Protein AF-A0A925YIJ4-F1 (afdb_monomer_lite)

Secondary structure (DSSP, 8-state):
--------------------------------------------S--SS--HHHHHHHHHHS-TTS-HHHHHHHHHHHHHHTT--HHHHHHHHHHHHHHHHHHHHHHHHHHHHHHHHHHHHHHHHHHHHHHHHHHHHHHHHHHHHHHHHHHHHHHHHHHTTS------PPPPPPPP-PPPPPPPP-

pLDDT: mean 78.48, std 19.11, range [41.56, 98.81]

Sequence (186 aa):
MSFFTKKQDPKQHSAETETQDEALALDVEDGVITQGGDGDGGGSGFRRGYGIEDAIRLMRSLPTDQNIDLIVRVVRVTLGSVNVRIEDIIEDANRRQKAIQDNIAALHGSVADLEAELEARRREISEQEADFKETTSVKERLLLAEKSANMNAGYRAQNHAGASDLSQPPPPPPSSRALPKPSPRE

Structure (mmCIF, N/CA/C/O backbone):
data_AF-A0A925YIJ4-F1
#
_entry.id   AF-A0A925YIJ4-F1
#
loop_
_atom_site.group_PDB
_atom_site.id
_atom_site.type_symbol
_atom_site.label_atom_id
_atom_site.label_alt_id
_atom_site.label_comp_id
_atom_site.label_asym_id
_atom_site.label_entity_id
_atom_site.label_seq_id
_atom_site.pdbx_PDB_ins_code
_atom_site.Cartn_x
_atom_site.Cartn_y
_atom_site.Cartn_z
_atom_site.occupancy
_atom_site.B_iso_or_equiv
_atom_site.auth_seq_id
_atom_site.auth_comp_id
_atom_site.auth_asym_id
_atom_site.auth_atom_id
_atom_site.pdbx_PDB_model_num
ATOM 1 N N . MET A 1 1 ? -23.706 59.288 10.211 1.00 50.00 1 MET A N 1
ATOM 2 C CA . MET A 1 1 ? -23.754 57.924 9.642 1.00 50.00 1 MET A CA 1
ATOM 3 C C . MET A 1 1 ? -22.409 57.284 9.949 1.00 50.00 1 MET A C 1
ATOM 5 O O . MET A 1 1 ? -21.433 57.598 9.294 1.00 50.00 1 MET A O 1
ATOM 9 N N . SER A 1 2 ? -22.241 56.788 11.171 1.00 50.25 2 SER A N 1
ATOM 10 C CA . SER A 1 2 ? -22.494 55.390 11.567 1.00 50.25 2 SER A CA 1
ATOM 11 C C . SER A 1 2 ? -21.463 54.435 10.962 1.00 50.25 2 SER A C 1
ATOM 13 O O . SER A 1 2 ? -21.508 54.184 9.768 1.00 50.25 2 SER A O 1
ATOM 15 N N . PHE A 1 3 ? -20.375 54.150 11.689 1.00 51.97 3 PHE A N 1
ATOM 16 C CA . PHE A 1 3 ? -20.196 53.069 12.687 1.00 51.97 3 PHE A CA 1
ATOM 17 C C . PHE A 1 3 ? -20.010 51.696 12.020 1.00 51.97 3 PHE A C 1
ATOM 19 O O . PHE A 1 3 ? -20.973 51.156 11.498 1.00 51.97 3 PHE A O 1
ATOM 26 N N . PHE A 1 4 ? -18.795 51.131 12.064 1.00 60.94 4 PHE A N 1
ATOM 27 C CA . PHE A 1 4 ? -18.433 49.941 12.864 1.00 60.94 4 PHE A CA 1
ATOM 28 C C . PHE A 1 4 ? -17.103 49.343 12.365 1.00 60.94 4 PHE A C 1
ATOM 30 O O . PHE A 1 4 ? -17.046 48.614 11.379 1.00 60.94 4 PHE A O 1
ATOM 37 N N . THR A 1 5 ? -16.013 49.620 13.079 1.00 66.69 5 THR A N 1
ATOM 38 C CA . THR A 1 5 ? -14.767 48.848 13.002 1.00 66.69 5 THR A CA 1
ATOM 39 C C . THR A 1 5 ? -14.962 47.540 13.769 1.00 66.69 5 THR A C 1
ATOM 41 O O . THR A 1 5 ? -15.044 47.556 15.000 1.00 66.69 5 THR A O 1
ATOM 44 N N . LYS A 1 6 ? -15.064 46.405 13.069 1.00 68.50 6 LYS A N 1
ATOM 45 C CA . LYS A 1 6 ? -15.162 45.081 13.698 1.00 68.50 6 LYS A CA 1
ATOM 46 C C . LYS A 1 6 ? -13.765 44.583 14.074 1.00 68.50 6 LYS A C 1
ATOM 48 O O . LYS A 1 6 ? -13.024 44.065 13.248 1.00 68.50 6 LYS A O 1
ATOM 53 N N . LYS A 1 7 ? -13.430 44.805 15.345 1.00 63.50 7 LYS A N 1
ATOM 54 C CA . LYS A 1 7 ? -12.328 44.192 16.092 1.00 63.50 7 LYS A CA 1
ATOM 55 C C . LYS A 1 7 ? -12.584 42.682 16.161 1.00 63.50 7 LYS A C 1
ATOM 57 O O . LYS A 1 7 ? -13.677 42.272 16.548 1.00 63.50 7 LYS A O 1
ATOM 62 N N . GLN A 1 8 ? -11.615 41.879 15.745 1.00 67.44 8 GLN A N 1
ATOM 63 C CA . GLN A 1 8 ? -11.652 40.427 15.872 1.00 67.44 8 GLN A CA 1
ATOM 64 C C . GLN A 1 8 ? -10.614 40.047 16.929 1.00 67.44 8 GLN A C 1
ATOM 66 O O . GLN A 1 8 ? -9.415 40.160 16.691 1.00 67.44 8 GLN A O 1
ATOM 71 N N . ASP A 1 9 ? -11.091 39.686 18.118 1.00 66.62 9 ASP A N 1
ATOM 72 C CA . ASP A 1 9 ? -10.271 39.185 19.220 1.00 66.62 9 ASP A CA 1
ATOM 73 C C . ASP A 1 9 ? -9.855 37.726 18.949 1.00 66.62 9 ASP A C 1
ATOM 75 O O . ASP A 1 9 ? -10.731 36.877 18.747 1.00 66.62 9 ASP A O 1
ATOM 79 N N . PRO A 1 10 ? -8.559 37.372 18.986 1.00 64.25 10 PRO A N 1
ATOM 80 C CA . PRO A 1 10 ? -8.146 35.990 19.169 1.00 64.25 10 PRO A CA 1
ATOM 81 C C . PRO A 1 10 ? -8.246 35.647 20.659 1.00 64.25 10 PRO A C 1
ATOM 83 O O . PRO A 1 10 ? -7.427 36.074 21.473 1.00 64.25 10 PRO A O 1
ATOM 86 N N . LYS A 1 11 ? -9.272 34.868 21.022 1.00 62.75 11 LYS A N 1
ATOM 87 C CA . LYS A 1 11 ? -9.342 34.202 22.326 1.00 62.75 11 LYS A CA 1
ATOM 88 C C . LYS A 1 11 ? -8.121 33.302 22.489 1.00 62.75 11 LYS A C 1
ATOM 90 O O . LYS A 1 11 ? -8.027 32.238 21.884 1.00 62.75 11 LYS A O 1
ATOM 95 N N . GLN A 1 12 ? -7.218 33.758 23.341 1.00 59.12 12 GLN A N 1
ATOM 96 C CA . GLN A 1 12 ? -6.257 32.934 24.045 1.00 59.12 12 GLN A CA 1
ATOM 97 C C . GLN A 1 12 ? -7.031 31.971 24.953 1.00 59.12 12 GLN A C 1
ATOM 99 O O . GLN A 1 12 ? -7.766 32.409 25.835 1.00 59.12 12 GLN A O 1
ATOM 104 N N . HIS A 1 13 ? -6.867 30.672 24.727 1.00 58.66 13 HIS A N 1
ATOM 105 C CA . HIS A 1 13 ? -7.116 29.645 25.732 1.00 58.66 13 HIS A CA 1
ATOM 106 C C . HIS A 1 13 ? -5.767 28.993 26.053 1.00 58.66 13 HIS A C 1
ATOM 108 O O . HIS A 1 13 ? -5.358 28.016 25.436 1.00 58.66 13 HIS A O 1
ATOM 114 N N . SER A 1 14 ? -5.060 29.618 26.995 1.00 54.38 14 SER A N 1
ATOM 115 C CA . SER A 1 14 ? -4.308 28.944 28.063 1.00 54.38 14 SER A CA 1
ATOM 116 C C . SER A 1 14 ? -5.249 27.946 28.768 1.00 54.38 14 SER A C 1
ATOM 118 O O . SER A 1 14 ? -6.453 28.194 28.794 1.00 54.38 14 SER A O 1
ATOM 120 N N . ALA A 1 15 ? -4.867 26.862 29.424 1.00 53.59 15 ALA A N 1
ATOM 121 C CA . ALA A 1 15 ? -3.648 26.097 29.639 1.00 53.59 15 ALA A CA 1
ATOM 122 C C . ALA A 1 15 ? -4.112 24.814 30.385 1.00 53.59 15 ALA A C 1
ATOM 124 O O . ALA A 1 15 ? -5.250 24.762 30.849 1.00 53.59 15 ALA A O 1
ATOM 125 N N . GLU A 1 16 ? -3.209 23.840 30.519 1.00 48.44 16 GLU A N 1
ATOM 126 C CA . GLU A 1 16 ? -3.170 22.829 31.596 1.00 48.44 16 GLU A CA 1
ATOM 127 C C . GLU A 1 16 ? -4.187 21.672 31.594 1.00 48.44 16 GLU A C 1
ATOM 129 O O . GLU A 1 16 ? -5.353 21.825 31.930 1.00 48.44 16 GLU A O 1
ATOM 134 N N . THR A 1 17 ? -3.662 20.485 31.272 1.00 54.00 17 THR A N 1
ATOM 135 C CA . THR A 1 17 ? -3.524 19.295 32.152 1.00 54.00 17 THR A CA 1
ATOM 136 C C . THR A 1 17 ? -2.561 18.373 31.393 1.00 54.00 17 THR A C 1
ATOM 138 O O . THR A 1 17 ? -2.917 17.857 30.340 1.00 54.00 17 THR A O 1
ATOM 141 N N . GLU A 1 18 ? -1.258 18.331 31.669 1.00 53.62 18 GLU A N 1
ATOM 142 C CA . GLU A 1 18 ? -0.613 17.725 32.844 1.00 53.62 18 GLU A CA 1
ATOM 143 C C . GLU A 1 18 ? -1.332 16.462 33.335 1.00 53.62 18 GLU A C 1
ATOM 145 O O . GLU A 1 18 ? -2.201 16.488 34.201 1.00 53.62 18 GLU A O 1
ATOM 150 N N . THR A 1 19 ? -0.961 15.331 32.741 1.00 58.16 19 THR A N 1
ATOM 151 C CA . THR A 1 19 ? -0.931 14.037 33.424 1.00 58.16 19 THR A CA 1
ATOM 152 C C . THR A 1 19 ? 0.347 13.350 32.960 1.00 58.16 19 THR A C 1
ATOM 154 O O . THR A 1 19 ? 0.425 12.774 31.877 1.00 58.16 19 THR A O 1
ATOM 157 N N . GLN A 1 20 ? 1.395 13.585 33.749 1.00 56.50 20 GLN A N 1
ATOM 158 C CA . GLN A 1 20 ? 2.551 12.706 33.865 1.00 56.50 20 GLN A CA 1
ATOM 159 C C . GLN A 1 20 ? 2.099 11.377 34.488 1.00 56.50 20 GLN A C 1
ATOM 161 O O . GLN A 1 20 ? 1.052 11.321 35.127 1.00 56.50 20 GLN A O 1
ATOM 166 N N . ASP A 1 21 ? 2.934 10.356 34.306 1.00 56.53 21 ASP A N 1
ATOM 167 C CA . ASP A 1 21 ? 2.828 8.999 34.848 1.00 56.53 21 ASP A CA 1
ATOM 168 C C . ASP A 1 21 ? 1.901 8.027 34.107 1.00 56.53 21 ASP A C 1
ATOM 170 O O . ASP A 1 21 ? 0.819 7.683 34.564 1.00 56.53 21 ASP A O 1
ATOM 174 N N . GLU A 1 22 ? 2.427 7.444 33.026 1.00 57.16 22 GLU A N 1
ATOM 175 C CA . GLU A 1 22 ? 2.599 5.987 33.037 1.00 57.16 22 GLU A CA 1
ATOM 176 C C . GLU A 1 22 ? 3.827 5.594 32.205 1.00 57.16 22 GLU A C 1
ATOM 178 O O . GLU A 1 22 ? 3.799 5.457 30.981 1.00 57.16 22 GLU A O 1
ATOM 183 N N . ALA A 1 23 ? 4.953 5.453 32.902 1.00 55.06 23 ALA A N 1
ATOM 184 C CA . ALA A 1 23 ? 6.122 4.753 32.408 1.00 55.06 23 ALA A CA 1
ATOM 185 C C . ALA A 1 23 ? 5.791 3.256 32.296 1.00 55.06 23 ALA A C 1
ATOM 187 O O . ALA A 1 23 ? 6.122 2.469 33.180 1.00 55.06 23 ALA A O 1
ATOM 188 N N . LEU A 1 24 ? 5.145 2.855 31.201 1.00 53.69 24 LEU A N 1
ATOM 189 C CA . LEU A 1 24 ? 5.203 1.470 30.756 1.00 53.69 24 LEU A CA 1
ATOM 190 C C . LEU A 1 24 ? 6.523 1.285 30.018 1.00 53.69 24 LEU A C 1
ATOM 192 O O . LEU A 1 24 ? 6.665 1.584 28.832 1.00 53.69 24 LEU A O 1
ATOM 196 N N . ALA A 1 25 ? 7.503 0.811 30.783 1.00 53.06 25 ALA A N 1
ATOM 197 C CA . ALA A 1 25 ? 8.631 0.069 30.266 1.00 53.06 25 ALA A CA 1
ATOM 198 C C . ALA A 1 25 ? 8.087 -1.102 29.434 1.00 53.06 25 ALA A C 1
ATOM 200 O O . ALA A 1 25 ? 7.762 -2.166 29.953 1.00 53.06 25 ALA A O 1
ATOM 201 N N . LEU A 1 26 ? 7.940 -0.877 28.130 1.00 46.91 26 LEU A N 1
ATOM 202 C CA . LEU A 1 26 ? 7.958 -1.962 27.168 1.00 46.91 26 LEU A CA 1
ATOM 203 C C . LEU A 1 26 ? 9.409 -2.428 27.096 1.00 46.91 26 LEU A C 1
ATOM 205 O O . LEU A 1 26 ? 10.229 -1.845 26.385 1.00 46.91 26 LEU A O 1
ATOM 209 N N . ASP A 1 27 ? 9.698 -3.458 27.890 1.00 49.56 27 ASP A N 1
ATOM 210 C CA . ASP A 1 27 ? 10.687 -4.484 27.579 1.00 49.56 27 ASP A CA 1
ATOM 211 C C . ASP A 1 27 ? 10.431 -4.954 26.139 1.00 49.56 27 ASP A C 1
ATOM 213 O O . ASP A 1 27 ? 9.645 -5.864 25.868 1.00 49.56 27 ASP A O 1
ATOM 217 N N . VAL A 1 28 ? 11.051 -4.265 25.182 1.00 53.44 28 VAL A N 1
ATOM 218 C CA . VAL A 1 28 ? 11.272 -4.802 23.845 1.00 53.44 28 VAL A CA 1
ATOM 219 C C . VAL A 1 28 ? 12.434 -5.764 24.012 1.00 53.44 28 VAL A C 1
ATOM 221 O O . VAL A 1 28 ? 13.596 -5.396 23.849 1.00 53.44 28 VAL A O 1
ATOM 224 N N . GLU A 1 29 ? 12.091 -6.980 24.432 1.00 53.31 29 GLU A N 1
ATOM 225 C CA . GLU A 1 29 ? 13.008 -8.105 24.403 1.00 53.31 29 GLU A CA 1
ATOM 226 C C . GLU A 1 29 ? 13.611 -8.240 23.005 1.00 53.31 29 GLU A C 1
ATOM 228 O O . GLU A 1 29 ? 12.937 -8.066 21.984 1.00 53.31 29 GLU A O 1
ATOM 233 N N . ASP A 1 30 ? 14.904 -8.554 23.015 1.00 50.69 30 ASP A N 1
ATOM 234 C CA . ASP A 1 30 ? 15.768 -8.953 21.914 1.00 50.69 30 ASP A CA 1
ATOM 235 C C . ASP A 1 30 ? 15.090 -9.948 20.955 1.00 50.69 30 ASP A C 1
ATOM 237 O O . ASP A 1 30 ? 15.297 -11.163 20.977 1.00 50.69 30 ASP A O 1
ATOM 241 N N . GLY A 1 31 ? 14.293 -9.408 20.039 1.00 47.41 31 GLY A N 1
ATOM 242 C CA . GLY A 1 31 ? 13.840 -10.080 18.837 1.00 47.41 31 GLY A CA 1
ATOM 243 C C . GLY A 1 31 ? 14.948 -10.050 17.798 1.00 47.41 31 GLY A C 1
ATOM 244 O O . GLY A 1 31 ? 14.925 -9.240 16.874 1.00 47.41 31 GLY A O 1
ATOM 245 N N . VAL A 1 32 ? 15.918 -10.947 17.961 1.00 53.62 32 VAL A N 1
ATOM 246 C CA . VAL A 1 32 ? 16.852 -11.390 16.923 1.00 53.62 32 VAL A CA 1
ATOM 247 C C . VAL A 1 32 ? 16.075 -11.677 15.630 1.00 53.62 32 VAL A C 1
ATOM 249 O O . VAL A 1 32 ? 15.529 -12.759 15.435 1.00 53.62 32 VAL A O 1
ATOM 252 N N . ILE A 1 33 ? 16.047 -10.711 14.709 1.00 48.44 33 ILE A N 1
ATOM 253 C CA . ILE A 1 33 ? 15.816 -10.965 13.285 1.00 48.44 33 ILE A CA 1
ATOM 254 C C . ILE A 1 33 ? 17.196 -11.068 12.639 1.00 48.44 33 ILE A C 1
ATOM 256 O O . ILE A 1 33 ? 17.656 -10.196 11.907 1.00 48.44 33 ILE A O 1
ATOM 260 N N . THR A 1 34 ? 17.886 -12.170 12.928 1.00 54.91 34 THR A N 1
ATOM 261 C CA . THR A 1 34 ? 18.843 -12.731 11.975 1.00 54.91 34 THR A CA 1
ATOM 262 C C . THR A 1 34 ? 18.053 -13.558 10.970 1.00 54.91 34 THR A C 1
ATOM 264 O O . THR A 1 34 ? 17.894 -14.767 11.118 1.00 54.91 34 THR A O 1
ATOM 267 N N . GLN A 1 35 ? 17.554 -12.887 9.940 1.00 49.78 35 GLN A N 1
ATOM 268 C CA . GLN A 1 35 ? 17.251 -13.500 8.654 1.00 49.78 35 GLN A CA 1
ATOM 269 C C . GLN A 1 35 ? 17.791 -12.501 7.619 1.00 49.78 35 GLN A C 1
ATOM 271 O O . GLN A 1 35 ? 17.194 -11.468 7.361 1.00 49.78 35 GLN A O 1
ATOM 276 N N . GLY A 1 36 ? 19.024 -12.647 7.139 1.00 45.12 36 GLY A N 1
ATOM 277 C CA . GLY A 1 36 ? 19.468 -13.876 6.491 1.00 45.12 36 GLY A CA 1
ATOM 278 C C . GLY A 1 36 ? 18.740 -14.071 5.158 1.00 45.12 36 GLY A C 1
ATOM 279 O O . GLY A 1 36 ? 18.332 -15.178 4.842 1.00 45.12 36 GLY A O 1
ATOM 280 N N . GLY A 1 37 ? 18.501 -12.984 4.425 1.00 42.66 37 GLY A N 1
ATOM 281 C CA . GLY A 1 37 ? 18.521 -12.981 2.966 1.00 42.66 37 GLY A CA 1
ATOM 282 C C . GLY A 1 37 ? 19.503 -11.873 2.587 1.00 42.66 37 GLY A C 1
ATOM 283 O O . GLY A 1 37 ? 19.239 -10.717 2.877 1.00 42.66 37 GLY A O 1
ATOM 284 N N . ASP A 1 38 ? 20.668 -12.101 1.988 1.00 41.97 38 ASP A N 1
ATOM 285 C CA . ASP A 1 38 ? 20.957 -13.028 0.889 1.00 41.97 38 ASP A CA 1
ATOM 286 C C . ASP A 1 38 ? 19.837 -13.084 -0.167 1.00 41.97 38 ASP A C 1
ATOM 288 O O . ASP A 1 38 ? 19.688 -14.057 -0.892 1.00 41.97 38 ASP A O 1
ATOM 292 N N . GLY A 1 39 ? 19.051 -12.009 -0.287 1.00 45.12 39 GLY A N 1
ATOM 293 C CA . GLY A 1 39 ? 18.659 -11.546 -1.608 1.00 45.12 39 GLY A CA 1
ATOM 294 C C . GLY A 1 39 ? 19.755 -10.571 -2.020 1.00 45.12 39 GLY A C 1
ATOM 295 O O . GLY A 1 39 ? 19.706 -9.401 -1.664 1.00 45.12 39 GLY A O 1
ATOM 296 N N . ASP A 1 40 ? 20.783 -10.945 -2.774 1.00 41.56 40 ASP A N 1
ATOM 297 C CA . ASP A 1 40 ? 20.685 -11.521 -4.126 1.00 41.56 40 ASP A CA 1
ATOM 298 C C . ASP A 1 40 ? 19.373 -11.196 -4.868 1.00 41.56 40 ASP A C 1
ATOM 300 O O . ASP A 1 40 ? 18.854 -11.950 -5.681 1.00 41.56 40 ASP A O 1
ATOM 304 N N . GLY A 1 41 ? 18.824 -10.006 -4.607 1.00 43.47 41 GLY A N 1
ATOM 305 C CA . GLY A 1 41 ? 17.952 -9.304 -5.528 1.00 43.47 41 GLY A CA 1
ATOM 306 C C . GLY A 1 41 ? 18.842 -8.679 -6.587 1.00 43.47 41 GLY A C 1
ATOM 307 O O . GLY A 1 41 ? 19.152 -7.491 -6.516 1.00 43.47 41 GLY A O 1
ATOM 308 N N . GLY A 1 42 ? 19.308 -9.513 -7.518 1.00 45.66 42 GLY A N 1
ATOM 309 C CA . GLY A 1 42 ? 20.121 -9.161 -8.674 1.00 45.66 42 GLY A CA 1
ATOM 310 C C . GLY A 1 42 ? 19.456 -8.111 -9.565 1.00 45.66 42 GLY A C 1
ATOM 311 O O . GLY A 1 42 ? 18.939 -8.409 -10.634 1.00 45.66 42 GLY A O 1
ATOM 312 N N . GLY A 1 43 ? 19.515 -6.857 -9.133 1.00 42.94 43 GLY A N 1
ATOM 313 C CA . GLY A 1 43 ? 19.145 -5.668 -9.885 1.00 42.94 43 GLY A CA 1
ATOM 314 C C . GLY A 1 43 ? 20.388 -4.902 -10.301 1.00 42.94 43 GLY A C 1
ATOM 315 O O . GLY A 1 43 ? 20.575 -3.762 -9.896 1.00 42.94 43 GLY A O 1
ATOM 316 N N . SER A 1 44 ? 21.263 -5.573 -11.056 1.00 52.34 44 SER A N 1
ATOM 317 C CA . SER A 1 44 ? 22.090 -4.956 -12.098 1.00 52.34 44 SER A CA 1
ATOM 318 C C . SER A 1 44 ? 22.647 -3.569 -11.770 1.00 52.34 44 SER A C 1
ATOM 320 O O . SER A 1 44 ? 22.471 -2.611 -12.525 1.00 52.34 44 SER A O 1
ATOM 322 N N . GLY A 1 45 ? 23.420 -3.473 -10.692 1.00 45.72 45 GLY A N 1
ATOM 323 C CA . GLY A 1 45 ? 24.528 -2.546 -10.712 1.00 45.72 45 GLY A CA 1
ATOM 324 C C . GLY A 1 45 ? 25.374 -2.873 -11.941 1.00 45.72 45 GLY A C 1
ATOM 325 O O . GLY A 1 45 ? 26.137 -3.832 -11.944 1.00 45.72 45 GLY A O 1
ATOM 326 N N . PHE A 1 46 ? 25.226 -2.076 -12.993 1.00 49.22 46 PHE A N 1
ATOM 327 C CA . PHE A 1 46 ? 26.350 -1.737 -13.843 1.00 49.22 46 PHE A CA 1
ATOM 328 C C . PHE A 1 46 ? 27.066 -2.937 -14.485 1.00 49.22 46 PHE A C 1
ATOM 330 O O . PHE A 1 46 ? 28.290 -3.062 -14.387 1.00 49.22 46 PHE A O 1
ATOM 337 N N . ARG A 1 47 ? 26.370 -3.733 -15.308 1.00 51.94 47 ARG A N 1
ATOM 338 C CA . ARG A 1 47 ? 27.056 -4.248 -16.509 1.00 51.94 47 ARG A CA 1
ATOM 339 C C . ARG A 1 47 ? 27.243 -3.082 -17.482 1.00 51.94 47 ARG A C 1
ATOM 341 O O . ARG A 1 47 ? 26.544 -3.008 -18.474 1.00 51.94 47 ARG A O 1
ATOM 348 N N . ARG A 1 48 ? 28.132 -2.150 -17.106 1.00 60.38 48 ARG A N 1
ATOM 349 C CA . ARG A 1 48 ? 28.696 -0.994 -17.835 1.00 60.38 48 ARG A CA 1
ATOM 350 C C . ARG A 1 48 ? 28.151 -0.801 -19.260 1.00 60.38 48 ARG A C 1
ATOM 352 O O . ARG A 1 48 ? 28.872 -0.997 -20.233 1.00 60.38 48 ARG A O 1
ATOM 359 N N . GLY A 1 49 ? 26.886 -0.419 -19.364 1.00 66.06 49 GLY A N 1
ATOM 360 C CA . GLY A 1 49 ? 26.154 -0.265 -20.611 1.00 66.06 49 GLY A CA 1
ATOM 361 C C . GLY A 1 49 ? 25.007 0.703 -20.366 1.00 66.06 49 GLY A C 1
ATOM 362 O O . GLY A 1 49 ? 24.430 0.711 -19.282 1.00 66.06 49 GLY A O 1
ATOM 363 N N . TYR A 1 50 ? 24.754 1.571 -21.334 1.00 77.44 50 TYR A N 1
ATOM 364 C CA . TYR A 1 50 ? 23.726 2.607 -21.265 1.00 77.44 50 TYR A CA 1
ATOM 365 C C . TYR A 1 50 ? 22.337 1.943 -21.246 1.00 77.44 50 TYR A C 1
ATOM 367 O O . TYR A 1 50 ? 22.021 1.186 -22.165 1.00 77.44 50 TYR A O 1
ATOM 375 N N . GLY A 1 51 ? 21.537 2.191 -20.205 1.00 86.06 51 GLY A N 1
ATOM 376 C CA . GLY A 1 51 ? 20.219 1.562 -20.001 1.00 86.06 51 GLY A CA 1
ATOM 377 C C . GLY A 1 51 ? 19.031 2.506 -20.218 1.00 86.06 51 GLY A C 1
ATOM 378 O O . GLY A 1 51 ? 19.202 3.677 -20.583 1.00 86.06 51 GLY A O 1
ATOM 379 N N . ILE A 1 52 ? 17.809 2.024 -19.952 1.00 90.38 52 ILE A N 1
ATOM 380 C CA . ILE A 1 52 ? 16.592 2.852 -20.040 1.00 90.38 52 ILE A CA 1
ATOM 381 C C . ILE A 1 52 ? 16.621 4.040 -19.067 1.00 90.38 52 ILE A C 1
ATOM 383 O O . ILE A 1 52 ? 16.113 5.115 -19.379 1.00 90.38 52 ILE A O 1
ATOM 387 N N . GLU A 1 53 ? 17.262 3.906 -17.909 1.00 89.31 53 GLU A N 1
ATOM 388 C CA . GLU A 1 53 ? 17.435 4.982 -16.930 1.00 89.31 53 GLU A CA 1
ATOM 389 C C . GLU A 1 53 ? 18.214 6.160 -17.516 1.00 89.31 53 GLU A C 1
ATOM 391 O O . GLU A 1 53 ? 17.839 7.318 -17.313 1.00 89.31 53 GLU A O 1
ATOM 396 N N . ASP A 1 54 ? 19.286 5.866 -18.248 1.00 88.69 54 ASP A N 1
ATOM 397 C CA . ASP A 1 54 ? 20.142 6.880 -18.853 1.00 88.69 54 ASP A CA 1
ATOM 398 C C . ASP A 1 54 ? 19.449 7.523 -20.055 1.00 88.69 54 ASP A C 1
ATOM 400 O O . ASP A 1 54 ? 19.498 8.745 -20.207 1.00 88.69 54 ASP A O 1
ATOM 404 N N . ALA A 1 55 ? 18.695 6.742 -20.837 1.00 89.31 55 ALA A N 1
ATOM 405 C CA . ALA A 1 55 ? 17.831 7.274 -21.886 1.00 89.31 55 ALA A CA 1
ATOM 406 C C . ALA A 1 55 ? 16.736 8.200 -21.318 1.00 89.31 55 ALA A C 1
ATOM 408 O O . ALA A 1 55 ? 16.513 9.286 -21.849 1.00 89.31 55 ALA A O 1
ATOM 409 N N . ILE A 1 56 ? 16.097 7.837 -20.200 1.00 90.00 56 ILE A N 1
ATOM 410 C CA . ILE A 1 56 ? 15.117 8.695 -19.514 1.00 90.00 56 ILE A CA 1
ATOM 411 C C . ILE A 1 56 ? 15.780 9.982 -19.013 1.00 90.00 56 ILE A C 1
ATOM 413 O O . ILE A 1 56 ? 15.216 11.066 -19.173 1.00 90.00 56 ILE A O 1
ATOM 417 N N . ARG A 1 57 ? 16.971 9.893 -18.410 1.00 91.06 57 ARG A N 1
ATOM 418 C CA . ARG A 1 57 ? 17.728 11.073 -17.958 1.00 91.06 57 ARG A CA 1
ATOM 419 C C . ARG A 1 57 ? 18.073 11.994 -19.123 1.00 91.06 57 ARG A C 1
ATOM 421 O O . ARG A 1 57 ? 17.853 13.198 -19.013 1.00 91.06 57 ARG A O 1
ATOM 428 N N . LEU A 1 58 ? 18.539 11.431 -20.239 1.00 90.12 58 LEU A N 1
ATOM 429 C CA . LEU A 1 58 ? 18.811 12.175 -21.464 1.00 90.12 58 LEU A CA 1
ATOM 430 C C . LEU A 1 58 ? 17.544 12.886 -21.953 1.00 90.12 58 LEU A C 1
ATOM 432 O O . LEU A 1 58 ? 17.562 14.100 -22.129 1.00 90.12 58 LEU A O 1
ATOM 436 N N . MET A 1 59 ? 16.423 12.171 -22.073 1.00 89.19 59 MET A N 1
ATOM 437 C CA . MET A 1 59 ? 15.145 12.743 -22.517 1.00 89.19 59 MET A CA 1
ATOM 438 C C . MET A 1 59 ? 14.633 13.863 -21.604 1.00 89.19 59 MET A C 1
ATOM 440 O O . MET A 1 59 ? 14.081 14.839 -22.098 1.00 89.19 59 MET A O 1
ATOM 444 N N . ARG A 1 60 ? 14.847 13.766 -20.286 1.00 92.50 60 ARG A N 1
ATOM 445 C CA . ARG A 1 60 ? 14.473 14.817 -19.320 1.00 92.50 60 ARG A CA 1
ATOM 446 C C . ARG A 1 60 ? 15.357 16.061 -19.392 1.00 92.50 60 ARG A C 1
ATOM 448 O O . ARG A 1 60 ? 14.921 17.129 -18.982 1.00 92.50 60 ARG A O 1
ATOM 455 N N . SER A 1 61 ? 16.597 15.916 -19.856 1.00 90.25 61 SER A N 1
ATOM 456 C CA . SER A 1 61 ? 17.542 17.032 -19.994 1.00 90.25 61 SER A CA 1
ATOM 457 C C . SER A 1 61 ? 17.315 17.866 -21.257 1.00 90.25 61 SER A C 1
ATOM 459 O O . SER A 1 61 ? 17.818 18.984 -21.357 1.00 90.25 61 SER A O 1
ATOM 461 N N . LEU A 1 62 ? 16.567 17.325 -22.222 1.00 88.19 62 LEU A N 1
ATOM 462 C CA . LEU A 1 62 ? 16.261 17.995 -23.477 1.00 88.19 62 LEU A CA 1
ATOM 463 C C . LEU A 1 62 ? 14.988 18.848 -23.321 1.00 88.19 62 LEU A C 1
ATOM 465 O O . LEU A 1 62 ? 14.063 18.438 -22.619 1.00 88.19 62 LEU A O 1
ATOM 469 N N . PRO A 1 63 ? 14.913 20.023 -23.971 1.00 88.75 63 PRO A N 1
ATOM 470 C CA . PRO A 1 63 ? 13.730 20.879 -23.932 1.00 88.75 63 PRO A CA 1
ATOM 471 C C . PRO A 1 63 ? 12.576 20.209 -24.690 1.00 88.75 63 PRO A C 1
ATOM 473 O O . PRO A 1 63 ? 12.481 20.282 -25.914 1.00 88.75 63 PRO A O 1
ATOM 476 N N . THR A 1 64 ? 11.729 19.489 -23.951 1.00 82.25 64 THR A N 1
ATOM 477 C CA . THR A 1 64 ? 10.599 18.701 -24.490 1.00 82.25 64 THR A CA 1
ATOM 478 C C . THR A 1 64 ? 9.476 19.551 -25.092 1.00 82.25 64 THR A C 1
ATOM 480 O O . THR A 1 64 ? 8.629 19.033 -25.811 1.00 82.25 64 THR A O 1
ATOM 483 N N . ASP A 1 65 ? 9.504 20.855 -24.841 1.00 84.94 65 ASP A N 1
ATOM 484 C CA . ASP A 1 65 ? 8.632 21.896 -25.382 1.00 84.94 65 ASP A CA 1
ATOM 485 C C . ASP A 1 65 ? 9.011 22.350 -26.812 1.00 84.94 65 ASP A C 1
ATOM 487 O O . ASP A 1 65 ? 8.272 23.114 -27.432 1.00 84.94 65 ASP A O 1
ATOM 491 N N . GLN A 1 66 ? 10.134 21.866 -27.364 1.00 84.31 66 GLN A N 1
ATOM 492 C CA . GLN A 1 66 ? 10.602 22.170 -28.726 1.00 84.31 66 GLN A CA 1
ATOM 493 C C . GLN A 1 66 ? 10.220 21.090 -29.767 1.00 84.31 66 GLN A C 1
ATOM 495 O O . GLN A 1 66 ? 9.439 20.177 -29.514 1.00 84.31 66 GLN A O 1
ATOM 500 N N . ASN A 1 67 ? 10.779 21.193 -30.982 1.00 89.44 67 ASN A N 1
ATOM 501 C CA . ASN A 1 67 ? 10.554 20.264 -32.095 1.00 89.44 67 ASN A CA 1
ATOM 502 C C . ASN A 1 67 ? 10.999 18.827 -31.761 1.00 89.44 67 ASN A C 1
ATOM 504 O O . ASN A 1 67 ? 12.198 18.533 -31.718 1.00 89.44 67 ASN A O 1
ATOM 508 N N . ILE A 1 68 ? 10.034 17.914 -31.617 1.00 90.06 68 ILE A N 1
ATOM 509 C CA . ILE A 1 68 ? 10.267 16.508 -31.249 1.00 90.06 68 ILE A CA 1
ATOM 510 C C . ILE A 1 68 ? 11.202 15.767 -32.218 1.00 90.06 68 ILE A C 1
ATOM 512 O O . ILE A 1 68 ? 12.042 14.980 -31.786 1.00 90.06 68 ILE A O 1
ATOM 516 N N . ASP A 1 69 ? 11.142 16.072 -33.516 1.00 90.75 69 ASP A N 1
ATOM 517 C CA . ASP A 1 69 ? 11.997 15.440 -34.529 1.00 90.75 69 ASP A CA 1
ATOM 518 C C . ASP A 1 69 ? 13.485 15.741 -34.312 1.00 90.75 69 ASP A C 1
ATOM 520 O O . ASP A 1 69 ? 14.349 14.890 -34.551 1.00 90.75 69 ASP A O 1
ATOM 524 N N . LEU A 1 70 ? 13.798 16.948 -33.826 1.00 91.31 70 LEU A N 1
ATOM 525 C CA . LEU A 1 70 ? 15.168 17.331 -33.505 1.00 91.31 70 LEU A CA 1
ATOM 526 C C . LEU A 1 70 ? 15.665 16.547 -32.288 1.00 91.31 70 LEU A C 1
ATOM 528 O O . LEU A 1 70 ? 16.782 16.037 -32.313 1.00 91.31 70 LEU A O 1
ATOM 532 N N . ILE A 1 71 ? 14.818 16.387 -31.270 1.00 90.00 71 ILE A N 1
ATOM 533 C CA . ILE A 1 71 ? 15.117 15.611 -30.060 1.00 90.00 71 ILE A CA 1
ATOM 534 C C . ILE A 1 71 ? 15.411 14.158 -30.437 1.00 90.00 71 ILE A C 1
ATOM 536 O O . ILE A 1 71 ? 16.463 13.636 -30.080 1.00 90.00 71 ILE A O 1
ATOM 540 N N . VAL A 1 72 ? 14.545 13.523 -31.232 1.00 90.44 72 VAL A N 1
ATOM 541 C CA . VAL A 1 72 ? 14.740 12.136 -31.688 1.00 90.44 72 VAL A CA 1
ATOM 542 C C . VAL A 1 72 ? 16.038 11.992 -32.484 1.00 90.44 72 VAL A C 1
ATOM 544 O O . VAL A 1 72 ? 16.776 11.023 -32.293 1.00 90.44 72 VAL A O 1
ATOM 547 N N . ARG A 1 73 ? 16.358 12.959 -33.355 1.00 91.88 73 ARG A N 1
ATOM 548 C CA . ARG A 1 73 ? 17.615 12.951 -34.115 1.00 91.88 73 ARG A CA 1
ATOM 549 C C . ARG A 1 73 ? 18.832 13.062 -33.195 1.00 91.88 73 ARG A C 1
ATOM 551 O O . ARG A 1 73 ? 19.764 12.280 -33.357 1.00 91.88 73 ARG A O 1
ATOM 558 N N . VAL A 1 74 ? 18.819 13.991 -32.240 1.00 90.81 74 VAL A N 1
ATOM 559 C CA . VAL A 1 74 ? 19.902 14.172 -31.259 1.00 90.81 74 VAL A CA 1
ATOM 560 C C . VAL A 1 74 ? 20.077 12.907 -30.427 1.00 90.81 74 VAL A C 1
ATOM 562 O O . VAL A 1 74 ? 21.186 12.402 -30.323 1.00 90.81 74 VAL A O 1
ATOM 565 N N . VAL A 1 75 ? 18.989 12.337 -29.909 1.00 90.69 75 VAL A N 1
ATOM 566 C CA . VAL A 1 75 ? 19.014 11.102 -29.114 1.00 90.69 75 VAL A CA 1
ATOM 567 C C . VAL A 1 75 ? 19.576 9.938 -29.924 1.00 90.69 75 VAL A C 1
ATOM 569 O O . VAL A 1 75 ? 20.456 9.239 -29.436 1.00 90.69 75 VAL A O 1
ATOM 572 N N . ARG A 1 76 ? 19.151 9.757 -31.181 1.00 91.62 76 ARG A N 1
ATOM 573 C CA . ARG A 1 76 ? 19.689 8.703 -32.055 1.00 91.62 76 ARG A CA 1
ATOM 574 C C . ARG A 1 76 ? 21.192 8.862 -32.287 1.00 91.62 76 ARG A C 1
ATOM 576 O O . ARG A 1 76 ? 21.914 7.871 -32.246 1.00 91.62 76 ARG A O 1
ATOM 583 N N . VAL A 1 77 ? 21.664 10.084 -32.531 1.00 93.31 77 VAL A N 1
ATOM 584 C CA . VAL A 1 77 ? 23.096 10.361 -32.735 1.00 93.31 77 VAL A CA 1
ATOM 585 C C . VAL A 1 77 ? 23.887 10.127 -31.446 1.00 93.31 77 VAL A C 1
ATOM 587 O O . VAL A 1 77 ? 24.931 9.482 -31.486 1.00 93.31 77 VAL A O 1
ATOM 590 N N . THR A 1 78 ? 23.375 10.592 -30.306 1.00 90.06 78 THR A N 1
ATOM 591 C CA . THR A 1 78 ? 24.012 10.428 -28.992 1.00 90.06 78 THR A 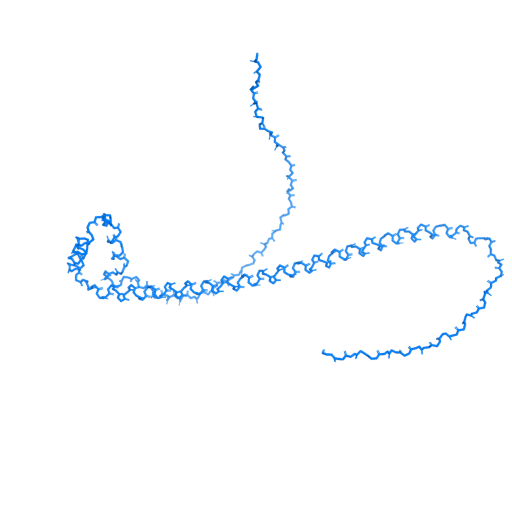CA 1
ATOM 592 C C . THR A 1 78 ? 24.065 8.964 -28.563 1.00 90.06 78 THR A C 1
ATOM 594 O O . THR A 1 78 ? 25.104 8.512 -28.105 1.00 90.06 78 THR A O 1
ATOM 597 N N . LEU A 1 79 ? 22.992 8.191 -28.750 1.00 89.38 79 LEU A N 1
ATOM 598 C CA . LEU A 1 79 ? 22.989 6.750 -28.468 1.00 89.38 79 LEU A CA 1
ATOM 599 C C . LEU A 1 79 ? 23.888 5.977 -29.444 1.00 89.38 79 LEU A C 1
ATOM 601 O O . LEU A 1 79 ? 24.606 5.062 -29.044 1.00 89.38 79 LEU A O 1
ATOM 605 N N . GLY A 1 80 ? 23.910 6.388 -30.714 1.00 88.31 80 GLY A N 1
ATOM 606 C CA . GLY A 1 80 ? 24.800 5.818 -31.720 1.00 88.31 80 GLY A CA 1
ATOM 607 C C . GLY A 1 80 ? 26.283 6.027 -31.397 1.00 88.31 80 GLY A C 1
ATOM 608 O O . GLY A 1 80 ? 27.081 5.120 -31.622 1.00 88.31 80 GLY A O 1
ATOM 609 N N . SER A 1 81 ? 26.663 7.175 -30.822 1.00 92.00 81 SER A N 1
ATOM 610 C CA . SER A 1 81 ? 28.062 7.463 -30.467 1.00 92.00 81 SER A CA 1
ATOM 611 C C . SER A 1 81 ? 28.569 6.644 -29.277 1.00 92.00 81 SER A C 1
ATOM 613 O O . SER A 1 81 ? 29.760 6.349 -29.206 1.00 92.00 81 SER A O 1
ATOM 615 N N . VAL A 1 82 ? 27.671 6.216 -28.385 1.00 88.75 82 VAL A N 1
ATOM 616 C CA . VAL A 1 82 ? 27.980 5.299 -27.276 1.00 88.75 82 VAL A CA 1
ATOM 617 C C . VAL A 1 82 ? 27.778 3.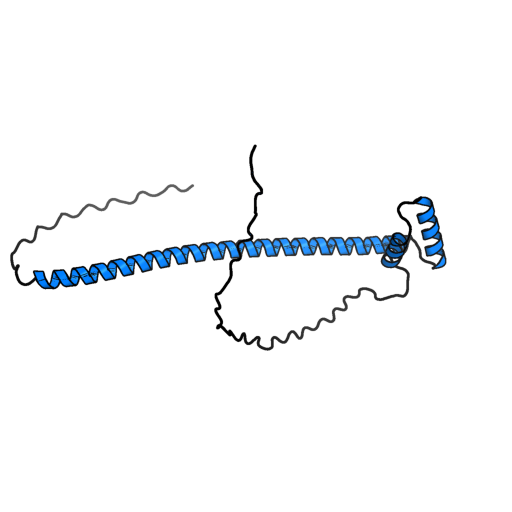821 -27.643 1.00 88.75 82 VAL A C 1
ATOM 619 O O . VAL A 1 82 ? 27.900 2.958 -26.778 1.00 88.75 82 VAL A O 1
ATOM 622 N N . ASN A 1 83 ? 27.518 3.518 -28.924 1.00 89.31 83 ASN A N 1
ATOM 623 C CA . ASN A 1 83 ? 27.282 2.171 -29.457 1.00 89.31 83 ASN A CA 1
ATOM 624 C C . ASN A 1 83 ? 26.112 1.435 -28.775 1.00 89.31 83 ASN A C 1
ATOM 626 O O . ASN A 1 83 ? 26.184 0.235 -28.505 1.00 89.31 83 ASN A O 1
ATOM 630 N N . VAL A 1 84 ? 25.030 2.160 -28.489 1.00 90.44 84 VAL A N 1
ATOM 631 C CA . VAL A 1 84 ? 23.830 1.617 -27.842 1.00 90.44 84 VAL A CA 1
ATOM 632 C C . VAL A 1 84 ? 22.704 1.525 -28.860 1.00 90.44 84 VAL A C 1
ATOM 634 O O . VAL A 1 84 ? 22.405 2.489 -29.568 1.00 90.44 84 VAL A O 1
ATOM 637 N N . ARG A 1 85 ? 22.078 0.348 -28.939 1.00 91.62 85 ARG A N 1
ATOM 638 C CA . ARG A 1 85 ? 20.959 0.089 -29.845 1.00 91.62 85 ARG A CA 1
ATOM 639 C C . ARG A 1 85 ? 19.656 0.523 -29.193 1.00 91.62 85 ARG A C 1
ATOM 641 O O . ARG A 1 85 ? 19.425 0.282 -28.010 1.00 91.62 85 ARG A O 1
ATOM 648 N N . ILE A 1 86 ? 18.802 1.173 -29.975 1.00 90.19 86 ILE A N 1
ATOM 649 C CA . ILE A 1 86 ? 17.508 1.661 -29.487 1.00 90.19 86 ILE A CA 1
ATOM 650 C C . ILE A 1 86 ? 16.606 0.471 -29.142 1.00 90.19 86 ILE A C 1
ATOM 652 O O . ILE A 1 86 ? 15.857 0.531 -28.174 1.00 90.19 86 ILE A O 1
ATOM 656 N N . GLU A 1 87 ? 16.719 -0.619 -29.895 1.00 92.94 87 GLU A N 1
ATOM 657 C CA . GLU A 1 87 ? 15.988 -1.865 -29.681 1.00 92.94 87 GLU A CA 1
ATOM 658 C C . GLU A 1 87 ? 16.264 -2.443 -28.285 1.00 92.94 87 GLU A C 1
ATOM 660 O O . GLU A 1 87 ? 15.320 -2.758 -27.564 1.00 92.94 87 GLU A O 1
ATOM 665 N N . ASP A 1 88 ? 17.531 -2.467 -27.856 1.00 90.38 88 ASP A N 1
ATOM 666 C CA . ASP A 1 88 ? 17.927 -2.966 -26.533 1.00 90.38 88 ASP A CA 1
ATOM 667 C C . ASP A 1 88 ? 17.327 -2.103 -25.405 1.00 90.38 88 ASP A C 1
ATOM 669 O O . ASP A 1 88 ? 16.854 -2.630 -24.397 1.00 90.38 88 ASP A O 1
ATOM 673 N N . ILE A 1 89 ? 17.285 -0.775 -25.591 1.00 90.56 89 ILE A N 1
ATOM 674 C CA . ILE A 1 89 ? 16.651 0.163 -24.647 1.00 90.56 89 ILE A CA 1
ATOM 675 C C . ILE A 1 89 ? 15.136 -0.062 -24.586 1.00 90.56 89 ILE A C 1
ATOM 677 O O . ILE A 1 89 ? 14.551 0.010 -23.506 1.00 90.56 89 ILE A O 1
ATOM 681 N N . ILE A 1 90 ? 14.486 -0.324 -25.723 1.00 92.44 90 ILE A N 1
ATOM 682 C CA . ILE A 1 90 ? 13.043 -0.596 -25.775 1.00 92.44 90 ILE A CA 1
ATOM 683 C C . ILE A 1 90 ? 12.722 -1.908 -25.055 1.00 92.44 90 ILE A C 1
ATOM 685 O O . ILE A 1 90 ? 11.777 -1.958 -24.267 1.00 92.44 90 ILE A O 1
ATOM 689 N N . GLU A 1 91 ? 13.495 -2.970 -25.288 1.00 93.31 91 GLU A N 1
ATOM 690 C CA . GLU A 1 91 ? 13.324 -4.232 -24.564 1.00 93.31 91 GLU A CA 1
ATOM 691 C C . GLU A 1 91 ? 13.508 -4.047 -23.056 1.00 93.31 91 GLU A C 1
ATOM 693 O O . GLU A 1 91 ? 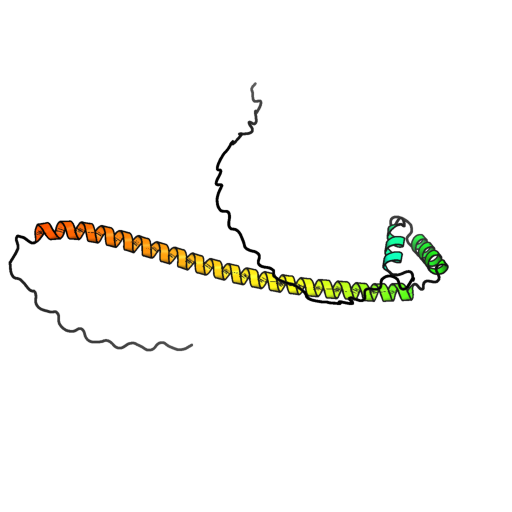12.724 -4.576 -22.264 1.00 93.31 91 GLU A O 1
ATOM 698 N N . ASP A 1 92 ? 14.506 -3.262 -22.652 1.00 90.38 92 ASP A N 1
ATOM 699 C CA . ASP A 1 92 ? 14.750 -2.938 -21.251 1.00 90.38 92 ASP A CA 1
ATOM 700 C C . ASP A 1 92 ? 13.609 -2.127 -20.627 1.00 90.38 92 ASP A C 1
ATOM 702 O O . ASP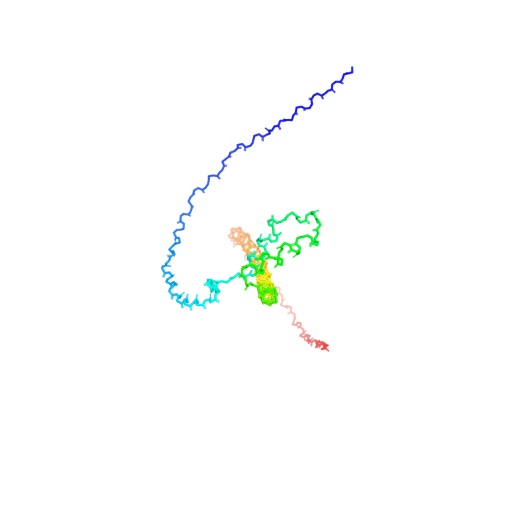 A 1 92 ? 13.121 -2.457 -19.543 1.00 90.38 92 ASP A O 1
ATOM 706 N N . ALA A 1 93 ? 13.092 -1.138 -21.361 1.00 92.94 93 ALA A N 1
ATOM 707 C CA . ALA A 1 93 ? 11.916 -0.372 -20.971 1.00 92.94 93 ALA A CA 1
ATOM 708 C C . ALA A 1 93 ? 10.696 -1.273 -20.766 1.00 92.94 93 ALA A C 1
ATOM 710 O O . ALA A 1 93 ? 10.010 -1.145 -19.754 1.00 92.94 93 ALA A O 1
ATOM 711 N N . ASN A 1 94 ? 10.455 -2.219 -21.677 1.00 95.56 94 ASN A N 1
ATOM 712 C CA . ASN A 1 94 ? 9.341 -3.160 -21.576 1.00 95.56 94 ASN A CA 1
ATOM 713 C C . ASN A 1 94 ? 9.480 -4.080 -20.357 1.00 95.56 94 ASN A C 1
ATOM 715 O O . ASN A 1 94 ? 8.506 -4.287 -19.630 1.00 95.56 94 ASN A O 1
ATOM 719 N N . ARG A 1 95 ? 10.686 -4.605 -20.091 1.00 94.69 95 ARG A N 1
ATOM 720 C CA . ARG A 1 95 ? 10.952 -5.413 -18.889 1.00 94.69 95 ARG A CA 1
ATOM 721 C C . ARG A 1 95 ? 10.688 -4.614 -17.619 1.00 94.69 95 ARG A C 1
ATOM 723 O O . ARG A 1 95 ? 9.989 -5.095 -16.728 1.00 94.69 95 ARG A O 1
ATOM 730 N N . ARG A 1 96 ? 11.205 -3.386 -17.549 1.00 93.50 96 ARG A N 1
ATOM 731 C CA . ARG A 1 96 ? 11.025 -2.516 -16.387 1.00 93.50 96 ARG A CA 1
ATOM 732 C C . ARG A 1 96 ? 9.569 -2.101 -16.204 1.00 93.50 96 ARG A C 1
ATOM 734 O O . ARG A 1 96 ? 9.074 -2.125 -15.082 1.00 93.50 96 ARG A O 1
ATOM 741 N N . GLN A 1 97 ? 8.872 -1.766 -17.286 1.00 95.56 97 GLN A N 1
ATOM 742 C CA . GLN A 1 97 ? 7.449 -1.447 -17.256 1.00 95.56 97 GLN A CA 1
ATOM 743 C C . GLN A 1 97 ? 6.645 -2.623 -16.705 1.00 95.56 97 GLN A C 1
ATOM 745 O O . GLN A 1 97 ? 5.827 -2.419 -15.812 1.00 95.56 97 GLN A O 1
ATOM 750 N N . LYS A 1 98 ? 6.906 -3.843 -17.185 1.00 97.62 98 LYS A N 1
ATOM 751 C CA . LYS A 1 98 ? 6.247 -5.046 -16.674 1.00 97.62 98 LYS A CA 1
ATOM 752 C C . LYS A 1 98 ? 6.527 -5.253 -15.184 1.00 97.62 98 LYS A C 1
ATOM 754 O O . LYS A 1 98 ? 5.588 -5.412 -14.419 1.00 97.62 98 LYS A O 1
ATOM 759 N N . ALA A 1 99 ? 7.786 -5.158 -14.756 1.00 95.50 99 ALA A N 1
ATOM 760 C CA . ALA A 1 99 ? 8.147 -5.300 -13.344 1.00 95.50 99 ALA A CA 1
ATOM 761 C C . ALA A 1 99 ? 7.454 -4.256 -12.447 1.00 95.50 99 ALA A C 1
ATOM 763 O O . ALA A 1 99 ? 7.003 -4.577 -11.350 1.00 95.50 99 ALA A O 1
ATOM 764 N N . ILE A 1 100 ? 7.338 -3.009 -12.917 1.00 96.75 100 ILE A N 1
ATOM 765 C CA . ILE A 1 100 ? 6.608 -1.953 -12.207 1.00 96.75 100 ILE A CA 1
ATOM 766 C C . ILE A 1 100 ? 5.109 -2.272 -12.154 1.00 96.75 100 ILE A C 1
ATOM 768 O O . ILE A 1 100 ? 4.505 -2.112 -11.099 1.00 96.75 100 ILE A O 1
ATOM 772 N N . GLN A 1 101 ? 4.508 -2.732 -13.254 1.00 98.06 101 GLN A N 1
ATOM 773 C CA . GLN A 1 101 ? 3.095 -3.125 -13.290 1.00 98.06 101 GLN A CA 1
ATOM 774 C C . GLN A 1 101 ? 2.801 -4.290 -12.339 1.00 98.06 101 GLN A C 1
ATOM 776 O O . GLN A 1 101 ? 1.839 -4.216 -11.579 1.00 98.06 101 GLN A O 1
ATOM 781 N N . ASP A 1 102 ? 3.650 -5.318 -12.334 1.00 97.69 102 ASP A N 1
ATOM 782 C CA . ASP A 1 102 ? 3.524 -6.473 -11.443 1.00 97.69 102 ASP A CA 1
ATOM 783 C C . ASP A 1 102 ? 3.643 -6.043 -9.968 1.00 97.69 102 ASP A C 1
ATOM 785 O O . ASP A 1 102 ? 2.858 -6.475 -9.126 1.00 97.69 102 ASP A O 1
ATOM 789 N N . ASN A 1 103 ? 4.569 -5.128 -9.652 1.00 97.88 103 ASN A N 1
ATOM 790 C CA . ASN A 1 103 ? 4.717 -4.570 -8.304 1.00 97.88 103 ASN A CA 1
ATOM 791 C C . ASN A 1 103 ? 3.488 -3.743 -7.887 1.00 97.88 103 ASN A C 1
ATOM 793 O O . ASN A 1 103 ? 2.952 -3.945 -6.802 1.00 97.88 103 ASN A O 1
ATOM 797 N N . ILE A 1 104 ? 2.987 -2.870 -8.766 1.00 97.88 104 ILE A N 1
ATOM 798 C CA . ILE A 1 104 ? 1.756 -2.103 -8.522 1.00 97.88 104 ILE A CA 1
ATOM 799 C C . ILE A 1 104 ? 0.579 -3.047 -8.250 1.00 97.88 104 ILE A C 1
ATOM 801 O O . ILE A 1 104 ? -0.174 -2.825 -7.305 1.00 97.88 104 ILE A O 1
ATOM 805 N N . ALA A 1 105 ? 0.432 -4.117 -9.035 1.00 98.38 105 ALA A N 1
ATOM 806 C CA . ALA A 1 105 ? -0.621 -5.106 -8.829 1.00 98.38 105 ALA A CA 1
ATOM 807 C C . ALA A 1 105 ? -0.482 -5.822 -7.473 1.00 98.38 105 ALA A C 1
ATOM 809 O O . ALA A 1 105 ? -1.471 -5.961 -6.755 1.00 98.38 105 ALA A O 1
ATOM 810 N N . ALA A 1 106 ? 0.737 -6.216 -7.092 1.00 98.06 106 ALA A N 1
ATOM 811 C CA . ALA A 1 106 ? 1.009 -6.826 -5.792 1.00 98.06 106 ALA A CA 1
ATOM 812 C C . ALA A 1 106 ? 0.691 -5.873 -4.625 1.00 98.06 106 ALA A C 1
ATOM 814 O O . ALA A 1 106 ? 0.050 -6.277 -3.656 1.00 98.06 106 ALA A O 1
ATOM 815 N N . LEU A 1 107 ? 1.076 -4.597 -4.736 1.00 98.38 107 LEU A N 1
ATOM 816 C CA . LEU A 1 107 ? 0.758 -3.571 -3.741 1.00 98.38 107 LEU A CA 1
ATOM 817 C C . LEU A 1 107 ? -0.751 -3.338 -3.624 1.00 98.38 107 LEU A C 1
ATOM 819 O O . LEU A 1 107 ? -1.258 -3.240 -2.513 1.00 98.38 107 LEU A O 1
ATOM 823 N N . HIS A 1 108 ? -1.485 -3.300 -4.739 1.00 98.44 108 HIS A N 1
ATOM 824 C CA . HIS A 1 108 ? -2.946 -3.207 -4.704 1.00 98.44 108 HIS A CA 1
ATOM 825 C C . HIS A 1 108 ? -3.594 -4.410 -4.012 1.00 98.44 108 HIS A C 1
ATOM 827 O O . HIS A 1 108 ? -4.534 -4.217 -3.244 1.00 98.44 108 HIS A O 1
ATOM 833 N N . GLY A 1 109 ? -3.082 -5.624 -4.242 1.00 98.19 109 GLY A N 1
ATOM 834 C CA . GLY A 1 109 ? -3.517 -6.816 -3.509 1.00 98.19 109 GLY A CA 1
ATOM 835 C C . GLY A 1 109 ? -3.298 -6.666 -2.003 1.00 98.19 109 GLY A C 1
ATOM 836 O O . GLY A 1 109 ? -4.238 -6.803 -1.229 1.00 98.19 109 GLY A O 1
ATOM 837 N N . SER A 1 110 ? -2.092 -6.259 -1.598 1.00 98.19 110 SER A N 1
ATOM 838 C CA . SER A 1 110 ? -1.770 -6.037 -0.184 1.00 98.19 110 SER A CA 1
ATOM 839 C C . SER A 1 110 ? -2.635 -4.955 0.469 1.00 98.19 110 SER A C 1
ATOM 841 O O . SER A 1 110 ? -3.004 -5.104 1.631 1.00 98.19 110 SER A O 1
ATOM 843 N N . VAL A 1 111 ? -2.965 -3.874 -0.245 1.00 98.25 111 VAL A N 1
ATOM 844 C CA . VAL A 1 111 ? -3.878 -2.837 0.263 1.00 98.25 111 VAL A CA 1
ATOM 845 C C . VAL A 1 111 ? -5.272 -3.415 0.491 1.00 98.25 111 VAL A C 1
ATOM 847 O O . VAL A 1 111 ? -5.841 -3.188 1.553 1.00 98.25 111 VAL A O 1
ATOM 850 N N . ALA A 1 112 ? -5.796 -4.195 -0.457 1.00 98.44 112 ALA A N 1
ATOM 851 C CA . ALA A 1 112 ? -7.111 -4.815 -0.319 1.00 98.44 112 ALA A CA 1
ATOM 852 C C . ALA A 1 112 ? -7.174 -5.793 0.870 1.00 98.44 112 ALA A C 1
ATOM 854 O O . ALA A 1 112 ? -8.150 -5.784 1.621 1.00 98.44 112 ALA A O 1
ATOM 855 N N . ASP A 1 113 ? -6.122 -6.588 1.080 1.00 98.38 113 ASP A N 1
ATOM 856 C CA . ASP A 1 113 ? -6.031 -7.512 2.217 1.00 98.38 113 ASP A CA 1
ATOM 857 C C . ASP A 1 113 ? -6.019 -6.757 3.559 1.00 98.38 113 ASP A 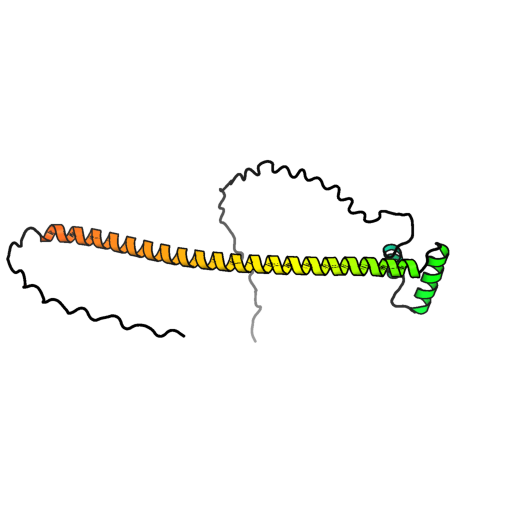C 1
ATOM 859 O O . ASP A 1 113 ? -6.763 -7.101 4.481 1.00 98.38 113 ASP A O 1
ATOM 863 N N . LEU A 1 114 ? -5.225 -5.683 3.659 1.00 98.50 114 LEU A N 1
ATOM 864 C CA . LEU A 1 114 ? -5.153 -4.845 4.862 1.00 98.50 114 LEU A CA 1
ATOM 865 C C . LEU A 1 114 ? -6.468 -4.103 5.138 1.00 98.50 114 LEU A C 1
ATOM 867 O O . LEU A 1 114 ? -6.864 -3.955 6.294 1.00 98.50 114 LEU A O 1
ATOM 871 N N . GLU A 1 115 ? -7.163 -3.639 4.101 1.00 98.69 115 GLU A N 1
ATOM 872 C CA . GLU A 1 115 ? -8.484 -3.019 4.240 1.00 98.69 115 GLU A CA 1
ATOM 873 C C . GLU A 1 115 ? -9.523 -4.016 4.771 1.00 98.69 115 GLU A C 1
ATOM 875 O O . GLU A 1 115 ? -10.309 -3.664 5.657 1.00 98.69 115 GLU A O 1
ATOM 880 N N . ALA A 1 116 ? -9.492 -5.266 4.298 1.00 98.56 116 ALA A N 1
ATOM 881 C CA . ALA A 1 116 ? -10.362 -6.330 4.793 1.00 98.56 116 ALA A CA 1
ATOM 882 C C . ALA A 1 116 ? -10.071 -6.680 6.264 1.00 98.56 116 ALA A C 1
ATOM 884 O O . ALA A 1 116 ? -11.003 -6.834 7.059 1.00 98.56 116 ALA A O 1
ATOM 885 N N . GLU A 1 117 ? -8.794 -6.757 6.655 1.00 98.56 117 GLU A N 1
ATOM 886 C CA . GLU A 1 117 ? -8.406 -6.959 8.056 1.00 98.56 117 GLU A CA 1
ATOM 887 C C . GLU A 1 117 ? -8.895 -5.804 8.938 1.00 98.56 117 GLU A C 1
ATOM 889 O O . GLU A 1 117 ? -9.490 -6.022 9.995 1.00 98.56 117 GLU A O 1
ATOM 894 N N . LEU A 1 118 ? -8.701 -4.565 8.488 1.00 98.50 118 LEU A N 1
ATOM 895 C CA . LEU A 1 118 ? -9.133 -3.376 9.212 1.00 98.50 118 LEU A CA 1
ATOM 896 C C . LEU A 1 118 ? -10.659 -3.356 9.392 1.00 98.50 118 LEU A C 1
ATOM 898 O O . LEU A 1 118 ? -11.153 -3.007 10.468 1.00 98.50 118 LEU A O 1
ATOM 902 N N . GLU A 1 119 ? -11.423 -3.769 8.379 1.00 98.62 119 GLU A N 1
ATOM 903 C CA . GLU A 1 119 ? -12.873 -3.920 8.498 1.00 98.62 119 GLU A CA 1
ATOM 904 C C . GLU A 1 119 ? -13.255 -5.002 9.521 1.00 98.62 119 GLU A C 1
ATOM 906 O O . GLU A 1 119 ? -14.129 -4.766 10.360 1.00 98.62 119 GLU A O 1
ATOM 911 N N . ALA A 1 120 ? -12.580 -6.154 9.510 1.00 98.62 120 ALA A N 1
ATOM 912 C CA . ALA A 1 120 ? -12.806 -7.215 10.490 1.00 98.62 120 ALA A CA 1
ATOM 913 C C . ALA A 1 120 ? -12.535 -6.731 11.927 1.00 98.62 120 ALA A C 1
ATOM 915 O O . ALA A 1 120 ? -13.377 -6.917 12.807 1.00 98.62 120 ALA A O 1
ATOM 916 N N . ARG A 1 121 ? -11.422 -6.021 12.149 1.00 98.62 121 ARG A N 1
ATOM 917 C CA . ARG A 1 121 ? -11.077 -5.425 13.452 1.00 98.62 121 ARG A CA 1
ATOM 918 C C . ARG A 1 121 ? -12.090 -4.384 13.908 1.00 98.62 121 ARG A C 1
ATOM 920 O O . ARG A 1 121 ? -12.445 -4.341 15.080 1.00 98.62 121 ARG A O 1
ATOM 927 N N . ARG A 1 122 ? -12.607 -3.558 12.994 1.00 98.69 122 ARG A N 1
ATOM 928 C CA . ARG A 1 122 ? -13.676 -2.597 13.319 1.00 98.69 122 ARG A CA 1
ATOM 929 C C . ARG A 1 122 ? -14.954 -3.290 13.784 1.00 98.69 122 ARG A C 1
ATOM 931 O O . ARG A 1 122 ? -15.604 -2.788 14.697 1.00 98.69 122 ARG A O 1
ATOM 938 N N . ARG A 1 123 ? -15.318 -4.424 13.176 1.00 98.75 123 ARG A N 1
ATOM 939 C CA . ARG A 1 123 ? -16.478 -5.219 13.611 1.00 98.75 123 ARG A CA 1
ATOM 940 C C . ARG A 1 123 ? -16.256 -5.808 15.003 1.00 98.75 123 ARG A C 1
ATOM 942 O O . ARG A 1 123 ? -17.132 -5.658 15.844 1.00 98.75 123 ARG A O 1
ATOM 949 N N . GLU A 1 124 ? -15.078 -6.379 15.251 1.00 98.69 124 GLU A N 1
ATOM 950 C CA . GLU A 1 124 ? -14.684 -6.910 16.565 1.00 98.69 124 GLU A CA 1
ATOM 951 C C . GLU A 1 124 ? -14.767 -5.832 17.659 1.00 98.69 124 GLU A C 1
ATOM 953 O O . GLU A 1 124 ? -15.388 -6.047 18.697 1.00 98.69 124 GLU A O 1
ATOM 958 N N . ILE A 1 125 ? -1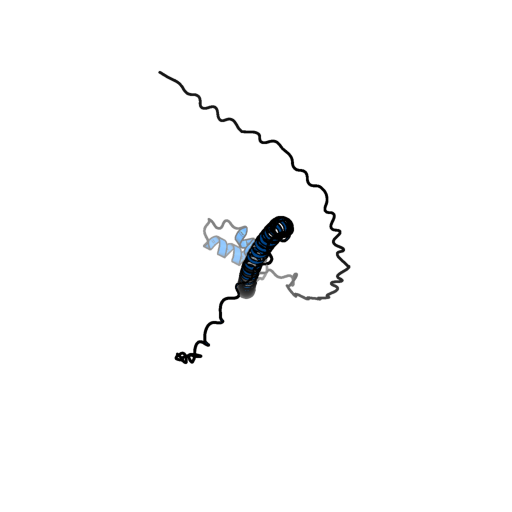4.225 -4.634 17.403 1.00 98.56 125 ILE A N 1
ATOM 959 C CA . ILE A 1 125 ? -14.328 -3.496 18.331 1.00 98.56 125 ILE A CA 1
ATOM 960 C C . ILE A 1 125 ? -15.796 -3.138 18.588 1.00 98.56 125 ILE A C 1
ATOM 962 O O . ILE A 1 125 ? -16.197 -2.967 19.736 1.00 98.56 125 ILE A O 1
ATOM 966 N N . SER A 1 126 ? -16.616 -3.048 17.537 1.00 98.69 126 SER A N 1
ATOM 967 C CA . SER A 1 126 ? -18.035 -2.709 17.682 1.00 98.69 126 SER A CA 1
ATOM 968 C C . SER A 1 126 ? -18.814 -3.737 18.509 1.00 98.69 126 SER A C 1
ATOM 970 O O . SER A 1 126 ? -19.744 -3.351 19.217 1.00 98.69 126 SER A O 1
ATOM 972 N N . GLU A 1 127 ? -18.478 -5.022 18.400 1.00 98.81 127 GLU A N 1
ATOM 973 C CA . GLU A 1 127 ? -19.073 -6.100 19.198 1.00 98.81 127 GLU A CA 1
ATOM 974 C C . GLU A 1 127 ? -18.661 -5.972 20.668 1.00 98.81 127 GLU A C 1
ATOM 976 O O . GLU A 1 127 ? -19.518 -5.880 21.547 1.00 98.81 127 GLU A O 1
ATOM 981 N N . GLN A 1 128 ? -17.361 -5.822 20.935 1.00 98.69 128 GLN A N 1
ATOM 982 C CA . GLN A 1 128 ? -16.844 -5.646 22.295 1.00 98.69 128 GLN A CA 1
ATOM 983 C C . GLN A 1 128 ? -17.401 -4.392 22.981 1.00 98.69 128 GLN A C 1
ATOM 985 O O . GLN A 1 128 ? -17.712 -4.414 24.172 1.00 98.69 128 GLN A O 1
ATOM 990 N N . GLU A 1 129 ? -17.568 -3.290 22.250 1.00 98.62 129 GLU A N 1
ATOM 991 C CA . GLU A 1 129 ? -18.200 -2.084 22.784 1.00 98.62 129 GLU A CA 1
ATOM 992 C C . GLU A 1 129 ? -19.670 -2.308 23.162 1.00 98.62 129 GLU A C 1
ATOM 994 O O . GLU A 1 129 ? -20.150 -1.711 24.132 1.00 98.62 129 GLU A O 1
ATOM 999 N N . ALA A 1 130 ? -20.402 -3.131 22.406 1.00 98.75 130 ALA A N 1
ATOM 1000 C CA . ALA A 1 130 ? -21.784 -3.479 22.721 1.00 98.75 130 ALA A CA 1
ATOM 1001 C C . ALA A 1 130 ? -21.852 -4.330 23.998 1.00 98.75 130 ALA A C 1
ATOM 1003 O O . ALA A 1 130 ? -22.581 -3.970 24.928 1.00 98.75 130 ALA A O 1
ATOM 1004 N N . ASP A 1 131 ? -21.020 -5.367 24.090 1.00 98.69 131 ASP A N 1
ATOM 1005 C CA . ASP A 1 131 ? -20.917 -6.237 25.266 1.00 98.69 131 ASP A CA 1
ATOM 1006 C C . ASP A 1 131 ? -20.505 -5.457 26.519 1.00 98.69 131 ASP A C 1
ATOM 1008 O O . ASP A 1 131 ? -21.057 -5.643 27.611 1.00 98.69 131 ASP A O 1
ATOM 1012 N N . PHE A 1 132 ? -19.560 -4.526 26.372 1.00 98.69 132 PHE A N 1
ATOM 1013 C CA . PHE A 1 132 ? -19.124 -3.660 27.459 1.00 98.69 132 PHE A CA 1
ATOM 1014 C C . PHE A 1 132 ? -20.259 -2.753 27.955 1.00 98.69 132 PHE A C 1
ATOM 1016 O O . PHE A 1 132 ? -20.471 -2.621 29.169 1.00 98.69 132 PHE A O 1
ATOM 1023 N N . LYS A 1 133 ? -21.027 -2.150 27.037 1.00 98.81 133 LYS A N 1
ATOM 1024 C CA . LYS A 1 133 ? -22.205 -1.330 27.375 1.00 98.81 133 LYS A CA 1
ATOM 1025 C C . LYS A 1 133 ? -23.278 -2.156 28.079 1.00 98.81 133 LYS A C 1
ATOM 1027 O O . LYS A 1 133 ? -23.850 -1.689 29.070 1.00 98.81 133 LYS A O 1
ATOM 1032 N N . GLU A 1 134 ? -23.541 -3.376 27.615 1.00 98.81 134 GLU A N 1
ATOM 1033 C CA . GLU A 1 134 ? -24.499 -4.282 28.250 1.00 98.81 134 GLU A CA 1
ATOM 1034 C C . GLU A 1 134 ? -24.048 -4.665 29.662 1.00 98.81 134 GLU A C 1
ATOM 1036 O O . GLU A 1 134 ? -24.804 -4.487 30.622 1.00 98.81 134 GLU A O 1
ATOM 1041 N N . THR A 1 135 ? -22.796 -5.098 29.810 1.00 98.75 135 THR A N 1
ATOM 1042 C CA . THR A 1 135 ? -22.209 -5.492 31.098 1.00 98.75 135 THR A CA 1
ATOM 1043 C C . THR A 1 135 ? -22.261 -4.346 32.101 1.00 98.75 135 THR A C 1
ATOM 1045 O O . THR A 1 135 ? -22.671 -4.534 33.250 1.00 98.75 135 THR A O 1
ATOM 1048 N N . THR A 1 136 ? -21.919 -3.134 31.663 1.00 98.75 136 THR A N 1
ATOM 1049 C CA . THR A 1 136 ? -22.003 -1.927 32.494 1.00 98.75 136 THR A CA 1
ATOM 1050 C C . THR A 1 136 ? -23.448 -1.651 32.915 1.00 98.75 136 THR A C 1
ATOM 1052 O O . THR A 1 136 ? -23.720 -1.478 34.102 1.00 98.75 136 THR A O 1
ATOM 1055 N N . SER A 1 137 ? -24.402 -1.735 31.984 1.00 98.69 137 SER A N 1
ATOM 1056 C CA . SER A 1 137 ? -25.830 -1.529 32.269 1.00 98.69 137 SER A CA 1
ATOM 1057 C C . SER A 1 137 ? -26.411 -2.580 33.227 1.00 98.69 137 SER A C 1
ATOM 1059 O O . SER A 1 137 ? -27.289 -2.288 34.043 1.00 98.69 137 SER A O 1
ATOM 1061 N N . VAL A 1 138 ? -25.976 -3.840 33.131 1.00 98.75 138 VAL A N 1
ATOM 1062 C CA . VAL A 1 138 ? -26.381 -4.911 34.057 1.00 98.75 138 VAL A CA 1
ATOM 1063 C C . VAL A 1 138 ? -25.781 -4.671 35.438 1.00 98.75 138 VAL A C 1
ATOM 1065 O O . VAL A 1 138 ? -26.512 -4.706 36.429 1.00 98.75 138 VAL A O 1
ATOM 1068 N N . LYS A 1 139 ? -24.484 -4.354 35.509 1.00 98.69 139 LYS A N 1
ATOM 1069 C CA . LYS A 1 139 ? -23.791 -4.024 36.759 1.00 98.69 139 LYS A CA 1
ATOM 1070 C C . LYS A 1 139 ? -24.478 -2.874 37.495 1.00 98.69 139 LYS A C 1
ATOM 1072 O O . LYS A 1 139 ? -24.765 -3.002 38.681 1.00 98.69 139 LYS A O 1
ATOM 1077 N N . GLU A 1 140 ? -24.790 -1.780 36.804 1.00 98.69 140 GLU A N 1
ATOM 1078 C CA . GLU A 1 140 ? -25.484 -0.629 37.394 1.00 98.69 140 GLU A CA 1
ATOM 1079 C C . GLU A 1 140 ? -26.856 -1.009 37.964 1.00 98.69 140 GLU A C 1
ATOM 1081 O O . GLU A 1 140 ? -27.189 -0.643 39.093 1.00 98.69 140 GLU A O 1
ATOM 1086 N N . ARG A 1 141 ? -27.641 -1.807 37.229 1.00 98.44 141 ARG A N 1
ATOM 1087 C CA . ARG A 1 141 ? -28.950 -2.289 37.698 1.00 98.44 141 ARG A CA 1
ATOM 1088 C C . ARG A 1 141 ? -28.840 -3.191 38.925 1.00 98.44 141 ARG A C 1
ATOM 1090 O O . ARG A 1 141 ? -29.653 -3.058 39.838 1.00 98.44 141 ARG A O 1
ATOM 1097 N N . LEU A 1 142 ? -27.841 -4.072 38.970 1.00 98.25 142 LEU A N 1
ATOM 1098 C CA . LEU A 1 142 ? -27.594 -4.937 40.126 1.00 98.25 142 LEU A CA 1
ATOM 1099 C C . LEU A 1 142 ? -27.197 -4.128 41.364 1.00 98.25 142 LEU A C 1
ATOM 1101 O O . LEU A 1 142 ? -27.741 -4.373 42.437 1.00 98.25 142 LEU A O 1
ATOM 1105 N N . LEU A 1 143 ? -26.334 -3.120 41.210 1.00 98.12 143 LEU A N 1
ATOM 1106 C CA . LEU A 1 143 ? -25.953 -2.223 42.306 1.00 98.12 143 LEU A CA 1
ATOM 1107 C C . LEU A 1 143 ? -27.155 -1.436 42.852 1.00 98.12 143 LEU A C 1
ATOM 1109 O O . LEU A 1 143 ? -27.307 -1.276 44.064 1.00 98.12 143 LEU A O 1
ATOM 1113 N N . LEU A 1 144 ? -28.043 -0.961 41.973 1.00 97.81 144 LEU A N 1
ATOM 1114 C CA . LEU A 1 144 ? -29.282 -0.302 42.395 1.00 97.81 144 LEU A CA 1
ATOM 1115 C C . LEU A 1 144 ? -30.210 -1.266 43.145 1.00 97.81 144 LEU A C 1
ATOM 1117 O O . LEU A 1 144 ? -30.736 -0.907 44.199 1.00 97.81 144 LEU A O 1
ATOM 1121 N N . ALA A 1 145 ? -30.380 -2.491 42.641 1.00 96.88 145 ALA A N 1
ATOM 1122 C CA . ALA A 1 145 ? -31.196 -3.515 43.288 1.00 96.88 145 ALA A CA 1
ATOM 1123 C C . ALA A 1 145 ? -30.643 -3.908 44.667 1.00 96.88 145 ALA A C 1
ATOM 1125 O O . ALA A 1 145 ? -31.413 -4.004 45.623 1.00 96.88 145 ALA A O 1
ATOM 1126 N N . GLU A 1 146 ? -29.324 -4.070 44.795 1.00 96.94 146 GLU A N 1
ATOM 1127 C CA . GLU A 1 146 ? -28.640 -4.337 46.064 1.00 96.94 146 GLU A CA 1
ATOM 1128 C C . GLU A 1 146 ? -28.888 -3.208 47.073 1.00 96.94 146 GLU A C 1
ATOM 1130 O O . GLU A 1 146 ? -29.325 -3.454 48.201 1.00 96.94 146 GLU A O 1
ATOM 1135 N N . LYS A 1 147 ? -28.704 -1.952 46.650 1.00 96.38 147 LYS A N 1
ATOM 1136 C CA . LYS A 1 147 ? -28.947 -0.778 47.498 1.00 96.38 147 LYS A CA 1
ATOM 1137 C C . LYS A 1 147 ? -30.404 -0.698 47.967 1.00 96.38 147 LYS A C 1
ATOM 1139 O O . LYS A 1 147 ? -30.656 -0.424 49.142 1.00 96.38 147 LYS A O 1
ATOM 1144 N N . SER A 1 148 ? -31.366 -0.955 47.081 1.00 95.19 148 SER A N 1
ATOM 1145 C CA . SER A 1 148 ? -32.795 -0.980 47.418 1.00 95.19 148 SER A CA 1
ATOM 1146 C C . SER A 1 148 ? -33.168 -2.147 48.338 1.00 95.19 148 SER A C 1
ATOM 1148 O O . SER A 1 148 ? -33.952 -1.959 49.270 1.00 95.19 148 SER A O 1
ATOM 1150 N N . ALA A 1 149 ? -32.597 -3.336 48.122 1.00 93.94 149 ALA A N 1
ATOM 1151 C CA . ALA A 1 149 ? -32.815 -4.501 48.975 1.00 93.94 149 ALA A CA 1
ATOM 1152 C C . ALA A 1 149 ? -32.290 -4.263 50.399 1.00 93.94 149 ALA A C 1
ATOM 1154 O O . ALA A 1 149 ? -32.996 -4.560 51.363 1.00 93.94 149 ALA A O 1
ATOM 1155 N N . ASN A 1 150 ? -31.107 -3.656 50.533 1.00 92.62 150 ASN A N 1
ATOM 1156 C CA . ASN A 1 150 ? -30.512 -3.340 51.830 1.00 92.62 150 ASN A CA 1
ATOM 1157 C C . ASN A 1 150 ? -31.347 -2.306 52.614 1.00 92.62 150 ASN A C 1
ATOM 1159 O O . ASN A 1 150 ? -31.583 -2.473 53.810 1.00 92.62 150 ASN A O 1
ATOM 1163 N N . MET A 1 151 ? -31.884 -1.284 51.932 1.00 88.44 151 MET A N 1
ATOM 1164 C CA . MET A 1 151 ? -32.822 -0.329 52.541 1.00 88.44 151 MET A CA 1
ATOM 1165 C C . MET A 1 151 ? -34.119 -1.015 52.999 1.00 88.44 151 MET A C 1
ATOM 1167 O O . MET A 1 151 ? -34.550 -0.826 54.134 1.00 88.44 151 MET A O 1
ATOM 1171 N N . ASN A 1 152 ? -34.733 -1.853 52.156 1.00 87.19 152 ASN A N 1
ATOM 1172 C CA . ASN A 1 152 ? -35.991 -2.533 52.484 1.00 87.19 152 ASN A CA 1
ATOM 1173 C C . ASN A 1 152 ? -35.837 -3.565 53.623 1.00 87.19 152 ASN A C 1
ATOM 1175 O O . ASN A 1 152 ? -36.729 -3.709 54.460 1.00 87.19 152 ASN A O 1
ATOM 1179 N N . ALA A 1 153 ? -34.693 -4.254 53.704 1.00 80.19 153 ALA A N 1
ATOM 1180 C CA . ALA A 1 153 ? -34.379 -5.167 54.805 1.00 80.19 153 ALA A CA 1
ATOM 1181 C C . ALA A 1 153 ? -34.324 -4.443 56.164 1.00 80.19 153 ALA A C 1
ATOM 1183 O O . ALA A 1 153 ? -34.847 -4.964 57.152 1.00 80.19 153 ALA A O 1
ATOM 1184 N N . GLY A 1 154 ? -33.786 -3.216 56.199 1.00 73.56 154 GLY A N 1
ATOM 1185 C CA . GLY A 1 154 ? -33.791 -2.365 57.393 1.00 73.56 154 GLY A CA 1
ATOM 1186 C C . GLY A 1 154 ? -35.202 -2.037 57.899 1.00 73.56 154 GLY A C 1
ATOM 1187 O O . GLY A 1 154 ? -35.457 -2.114 59.100 1.00 73.56 154 GLY A O 1
ATOM 1188 N N . TYR A 1 155 ? -36.149 -1.763 56.996 1.00 67.56 155 TYR A N 1
ATOM 1189 C CA . TYR A 1 155 ? -37.546 -1.487 57.367 1.00 67.56 155 TYR A CA 1
ATOM 1190 C C . TYR A 1 155 ? -38.329 -2.748 57.765 1.00 67.56 155 TYR A C 1
ATOM 1192 O O . TYR A 1 155 ? -39.196 -2.698 58.640 1.00 67.56 155 TYR A O 1
ATOM 1200 N N . ARG A 1 156 ? -38.029 -3.907 57.164 1.00 60.91 156 ARG A N 1
ATOM 1201 C CA . ARG A 1 156 ? -38.735 -5.166 57.462 1.00 60.91 156 ARG A CA 1
ATOM 1202 C C . ARG A 1 156 ? -38.352 -5.753 58.829 1.00 60.91 156 ARG A C 1
ATOM 1204 O O . ARG A 1 156 ? -39.193 -6.391 59.456 1.00 60.91 156 ARG A O 1
ATOM 1211 N N . ALA A 1 157 ? -37.137 -5.497 59.320 1.00 59.03 157 ALA A N 1
ATOM 1212 C CA . ALA A 1 157 ? -36.700 -5.918 60.655 1.00 59.03 157 ALA A CA 1
ATOM 1213 C C . ALA A 1 157 ? -37.424 -5.179 61.802 1.00 59.03 157 ALA A C 1
ATOM 1215 O O . ALA A 1 157 ? -37.569 -5.739 62.885 1.00 59.03 157 ALA A O 1
ATOM 1216 N N . GLN A 1 158 ? -37.932 -3.961 61.573 1.00 57.91 158 GLN A N 1
ATOM 1217 C CA . GLN A 1 158 ? -38.683 -3.200 62.585 1.00 57.91 158 GLN A CA 1
ATOM 1218 C C . GLN A 1 158 ? -40.175 -3.568 62.660 1.00 57.91 158 GLN A C 1
ATOM 1220 O O . GLN A 1 158 ? -40.782 -3.404 63.714 1.00 57.91 158 GLN A O 1
ATOM 1225 N N . ASN A 1 159 ? -40.765 -4.116 61.591 1.00 56.38 159 ASN A N 1
ATOM 1226 C CA . ASN A 1 159 ? -42.209 -4.392 61.524 1.00 56.38 159 ASN A CA 1
ATOM 1227 C C . ASN A 1 159 ? -42.618 -5.845 61.848 1.00 56.38 159 ASN A C 1
ATOM 1229 O O . ASN A 1 159 ? -43.809 -6.140 61.894 1.00 56.38 159 ASN A O 1
ATOM 1233 N N . HIS A 1 160 ? -41.673 -6.759 62.104 1.00 51.38 160 HIS A N 1
ATOM 1234 C CA . HIS A 1 160 ? -41.968 -8.177 62.402 1.00 51.38 160 HIS A CA 1
ATOM 1235 C C . HIS A 1 160 ? -42.095 -8.527 63.893 1.00 51.38 160 HIS A C 1
ATOM 1237 O O . HIS A 1 160 ? -42.276 -9.692 64.233 1.00 51.38 160 HIS A O 1
ATOM 1243 N N . ALA A 1 161 ? -42.069 -7.546 64.798 1.00 54.88 161 ALA A N 1
ATOM 1244 C CA . ALA A 1 161 ? -42.257 -7.794 66.232 1.00 54.88 161 ALA A CA 1
ATOM 1245 C C . ALA A 1 161 ? -43.736 -7.871 66.687 1.00 54.88 161 ALA A C 1
ATOM 1247 O O . ALA A 1 161 ? -43.978 -7.960 67.888 1.00 54.88 161 ALA A O 1
ATOM 1248 N N . GLY A 1 162 ? -44.732 -7.824 65.784 1.00 54.00 162 GLY A N 1
ATOM 1249 C CA . GLY A 1 162 ? -46.126 -7.569 66.192 1.00 54.00 162 GLY A CA 1
ATOM 1250 C C . GLY A 1 162 ? -47.272 -8.339 65.529 1.00 54.00 162 GLY A C 1
ATOM 1251 O O . GLY A 1 162 ? -48.412 -8.039 65.866 1.00 54.00 162 GLY A O 1
ATOM 1252 N N . ALA A 1 163 ? -47.058 -9.296 64.619 1.00 51.53 163 ALA A N 1
ATOM 1253 C CA . ALA A 1 163 ? -48.186 -9.909 63.899 1.00 51.53 163 ALA A CA 1
ATOM 1254 C C . ALA A 1 163 ? -48.056 -11.428 63.729 1.00 51.53 163 ALA A C 1
ATOM 1256 O O . ALA A 1 163 ? -47.724 -11.938 62.661 1.00 51.53 163 ALA A O 1
ATOM 1257 N N . SER A 1 164 ? -48.376 -12.146 64.803 1.00 53.69 164 SER A N 1
ATOM 1258 C CA . SER A 1 164 ? -48.913 -13.502 64.724 1.00 53.69 164 SER A CA 1
ATOM 1259 C C . SER A 1 164 ? -50.415 -13.388 64.462 1.00 53.69 164 SER A C 1
ATOM 1261 O O . SER A 1 164 ? -51.153 -13.188 65.419 1.00 53.69 164 SER A O 1
ATOM 1263 N N . ASP A 1 165 ? -50.890 -13.493 63.220 1.00 51.47 165 ASP A N 1
ATOM 1264 C CA . ASP A 1 165 ? -52.269 -13.953 63.012 1.00 51.47 165 ASP A CA 1
ATOM 1265 C C . ASP A 1 165 ? -52.493 -14.585 61.633 1.00 51.47 165 ASP A C 1
ATOM 1267 O O . ASP A 1 165 ? -51.929 -14.190 60.613 1.00 51.47 165 ASP A O 1
ATOM 1271 N N . LEU A 1 166 ? -53.295 -15.637 61.670 1.00 56.47 166 LEU A N 1
ATOM 1272 C CA . LEU A 1 166 ? -53.536 -16.663 60.676 1.00 56.47 166 LEU A CA 1
ATOM 1273 C C . LEU A 1 166 ? -54.371 -16.153 59.498 1.00 56.47 166 LEU A C 1
ATOM 1275 O O . LEU A 1 166 ? -55.474 -15.658 59.701 1.00 56.47 166 LEU A O 1
ATOM 1279 N N . SER A 1 167 ? -53.925 -16.398 58.262 1.00 59.84 167 SER A N 1
ATOM 1280 C CA . SER A 1 167 ? -54.809 -16.676 57.113 1.00 59.84 167 SER A CA 1
ATOM 1281 C C . SER A 1 167 ? -53.985 -17.099 55.898 1.00 59.84 167 SER A C 1
ATOM 1283 O O . SER A 1 167 ? -53.497 -16.276 55.128 1.00 59.84 167 SER A O 1
ATOM 1285 N N . GLN A 1 168 ? -53.819 -18.410 55.733 1.00 67.44 168 GLN A N 1
ATOM 1286 C CA . GLN A 1 168 ? -53.250 -19.013 54.532 1.00 67.44 168 GLN A CA 1
ATOM 1287 C C . GLN A 1 168 ? -54.385 -19.227 53.510 1.00 67.44 168 GLN A C 1
ATOM 1289 O O . GLN A 1 168 ? -55.284 -20.024 53.783 1.00 67.44 168 GLN A O 1
ATOM 1294 N N . PRO A 1 169 ? -54.404 -18.528 52.358 1.00 73.19 169 PRO A N 1
ATOM 1295 C CA . PRO A 1 169 ? -55.393 -18.781 51.314 1.00 73.19 169 PRO A CA 1
ATOM 1296 C C . PRO A 1 169 ? -55.117 -20.114 50.590 1.00 73.19 169 PRO A C 1
ATOM 1298 O O . PRO A 1 169 ? -53.960 -20.534 50.486 1.00 73.19 169 PRO A O 1
ATOM 1301 N N . PRO A 1 170 ? -56.169 -20.793 50.092 1.00 76.62 170 PRO A N 1
ATOM 1302 C CA . PRO A 1 170 ? -56.059 -22.109 49.473 1.00 76.62 170 PRO A CA 1
ATOM 1303 C C . PRO A 1 170 ? -55.299 -22.077 48.132 1.00 76.62 170 PRO A C 1
ATOM 1305 O O . PRO A 1 170 ? -55.317 -21.063 47.429 1.00 76.62 170 PRO A O 1
ATOM 1308 N N . PRO A 1 171 ? -54.642 -23.191 47.759 1.00 77.50 171 PRO A N 1
ATOM 1309 C CA . PRO A 1 171 ? -53.842 -23.287 46.542 1.00 77.50 171 PRO A CA 1
ATOM 1310 C C . PRO A 1 171 ? -54.707 -23.270 45.265 1.00 77.50 171 PRO A C 1
ATOM 1312 O O . PRO A 1 171 ? -55.790 -23.863 45.250 1.00 77.50 171 PRO A O 1
ATOM 1315 N N . PRO A 1 172 ? -54.235 -22.638 44.173 1.00 79.94 172 PRO A N 1
ATOM 1316 C CA . PRO A 1 172 ? -54.911 -22.675 42.880 1.00 79.94 172 PRO A CA 1
ATOM 1317 C C . PRO A 1 172 ? -54.769 -24.049 42.187 1.00 79.94 172 PRO A C 1
ATOM 1319 O O . PRO A 1 172 ? -53.778 -24.753 42.403 1.00 79.94 172 PRO A O 1
ATOM 1322 N N . PRO A 1 173 ? -55.737 -24.436 41.333 1.00 77.38 173 PRO A N 1
ATOM 1323 C CA . PRO A 1 173 ? -55.711 -25.698 40.594 1.00 77.38 173 PRO A CA 1
ATOM 1324 C C . PRO A 1 173 ? -54.643 -25.719 39.477 1.00 77.38 173 PRO A C 1
ATOM 1326 O O . PRO A 1 173 ? -54.250 -24.666 38.971 1.00 77.38 173 PRO A O 1
ATOM 1329 N N . PRO A 1 174 ? -54.187 -26.915 39.053 1.00 73.56 174 PRO A N 1
ATOM 1330 C CA . PRO A 1 174 ? -53.157 -27.075 38.029 1.00 73.56 174 PRO A CA 1
ATOM 1331 C C . PRO A 1 174 ? -53.672 -26.702 36.629 1.00 73.56 174 PRO A C 1
ATOM 1333 O O . PRO A 1 174 ? -54.586 -27.334 36.102 1.00 73.56 174 PRO A O 1
ATOM 1336 N N . SER A 1 175 ? -53.048 -25.703 35.998 1.00 74.69 175 SER A N 1
ATOM 1337 C CA . SER A 1 175 ? -53.294 -25.360 34.593 1.00 74.69 175 SER A CA 1
ATOM 1338 C C . SER A 1 175 ? -52.701 -26.412 33.658 1.00 74.69 175 SER A C 1
ATOM 1340 O O . SER A 1 175 ? -51.503 -26.697 33.671 1.00 74.69 175 SER A O 1
ATOM 1342 N N . SER A 1 176 ? -53.566 -26.970 32.818 1.00 61.03 176 SER A N 1
ATOM 1343 C CA . SER A 1 176 ? -53.255 -27.943 31.781 1.00 61.03 176 SER A CA 1
ATOM 1344 C C . SER A 1 176 ? -52.192 -27.436 30.802 1.00 61.03 176 SER A C 1
ATOM 1346 O O . SER A 1 176 ? -52.348 -26.423 30.125 1.00 61.03 176 SER A O 1
ATOM 1348 N N . ARG A 1 177 ? -51.121 -28.220 30.713 1.00 63.09 177 ARG A N 1
ATOM 1349 C CA . ARG A 1 177 ? -50.041 -28.207 29.723 1.00 63.09 177 ARG A CA 1
ATOM 1350 C C . ARG A 1 177 ? -50.593 -28.177 28.287 1.00 63.09 177 ARG A C 1
ATOM 1352 O O . ARG A 1 177 ? -51.053 -29.199 27.785 1.00 63.09 177 ARG A O 1
ATOM 1359 N N . ALA A 1 178 ? -50.521 -27.026 27.619 1.00 67.25 178 ALA A N 1
ATOM 1360 C CA . ALA A 1 178 ? -50.772 -26.909 26.182 1.00 67.25 178 ALA A CA 1
ATOM 1361 C C . ALA A 1 178 ? -49.488 -27.215 25.385 1.00 67.25 178 ALA A C 1
ATOM 1363 O O . ALA A 1 178 ? -48.402 -26.749 25.726 1.00 67.25 178 ALA A O 1
ATOM 1364 N N . LEU A 1 179 ? -49.632 -28.041 24.347 1.00 75.56 179 LEU A N 1
ATOM 1365 C CA . LEU A 1 179 ? -48.577 -28.514 23.447 1.00 75.56 179 LEU A CA 1
ATOM 1366 C C . LEU A 1 179 ? -47.929 -27.374 22.625 1.00 75.56 179 LEU A C 1
ATOM 1368 O O . LEU A 1 179 ? -48.647 -26.478 22.175 1.00 75.56 179 LEU A O 1
ATOM 1372 N N . PRO A 1 180 ? -46.619 -27.447 22.314 1.00 75.38 180 PRO A N 1
ATOM 1373 C CA . PRO A 1 180 ? -46.001 -26.589 21.306 1.00 75.38 180 PRO A CA 1
ATOM 1374 C C . PRO A 1 180 ? -46.420 -27.005 19.884 1.00 75.38 180 PRO A C 1
ATOM 1376 O O . PRO A 1 180 ? -46.400 -28.185 19.533 1.00 75.38 180 PRO A O 1
ATOM 1379 N N . LYS A 1 181 ? -46.789 -26.018 19.057 1.00 76.31 181 LYS A N 1
ATOM 1380 C CA . LYS A 1 181 ? -46.983 -26.180 17.607 1.00 76.31 181 LYS A CA 1
ATOM 1381 C C . LYS A 1 181 ? -45.612 -26.239 16.904 1.00 76.31 181 LYS A C 1
ATOM 1383 O O . LYS A 1 181 ? -44.739 -25.458 17.276 1.00 76.31 181 LYS A O 1
ATOM 1388 N N . PRO A 1 182 ? -45.413 -27.108 15.897 1.00 77.38 182 PRO A N 1
ATOM 1389 C CA . PRO A 1 182 ? -44.193 -27.122 15.090 1.00 77.38 182 PRO A CA 1
ATOM 1390 C C . PRO A 1 182 ? -44.156 -25.949 14.096 1.00 77.38 182 PRO A C 1
ATOM 1392 O O . PRO A 1 182 ? -45.172 -25.623 13.479 1.00 77.38 182 PRO A O 1
ATOM 1395 N N . SER A 1 183 ? -42.981 -25.337 13.933 1.00 75.94 183 SER A N 1
ATOM 1396 C CA . SER A 1 183 ? -42.710 -24.316 12.911 1.00 75.94 183 SER A CA 1
ATOM 1397 C C . SER A 1 183 ? -42.544 -24.939 11.513 1.00 75.94 183 SER A C 1
ATOM 1399 O O . SER A 1 183 ? -42.009 -26.048 11.409 1.00 75.94 183 SER A O 1
ATOM 1401 N N . PRO A 1 184 ? -42.949 -24.238 10.437 1.00 76.50 184 PRO A N 1
ATOM 1402 C CA . PRO A 1 184 ? -42.674 -24.641 9.061 1.00 76.50 184 PRO A CA 1
ATOM 1403 C C . PRO A 1 184 ? -41.210 -24.356 8.691 1.00 76.50 184 PRO A C 1
ATOM 1405 O O . PRO A 1 184 ? -40.653 -23.328 9.069 1.00 76.50 184 PRO A O 1
ATOM 1408 N N . ARG A 1 185 ? -40.595 -25.299 7.970 1.00 68.50 185 ARG A N 1
ATOM 1409 C CA . ARG A 1 185 ? -39.313 -25.122 7.279 1.00 68.50 185 ARG A CA 1
ATOM 1410 C C . ARG A 1 185 ? -39.575 -24.424 5.946 1.00 68.50 185 ARG A C 1
ATOM 1412 O O . ARG A 1 185 ? -40.377 -24.945 5.175 1.00 68.50 185 ARG A O 1
ATOM 1419 N N . GLU A 1 186 ? -38.852 -23.347 5.673 1.00 68.88 186 GLU A N 1
ATOM 1420 C CA . GLU A 1 186 ? -38.500 -22.911 4.316 1.00 68.88 186 GLU A CA 1
ATOM 1421 C C . GLU A 1 186 ? -36.988 -22.708 4.250 1.00 68.88 186 GLU A C 1
ATOM 1423 O O . GLU A 1 186 ? -36.429 -22.195 5.249 1.00 68.88 186 GLU A O 1
#

Radius of gyration: 41.35 Å; chains: 1; bounding box: 85×86×101 Å

Foldseek 3Di:
DDDDDDDDDDDDDDDDDDDDDDPPPPPPDPPPPPDDDPPPVPPDDDPPAQELVNVVVLLVVDPPVDDVVVSVVVSVVVCVVRVHDVVRNVVRVVVVVVVVVVVVVVVVVVVVVVVVVVVVVVVVVVVVVVVVVVVVVVVVVVVVVVVVVVVVVVVVVVPPPDDDDDDDDDDDDDDDDDDDDDDDDD